Protein AF-A0A6M7THQ4-F1 (afdb_monomer)

Solvent-accessible surface area (backbone atoms only — not comparable to full-atom values): 15227 Å² total; per-residue (Å²): 106,74,69,64,48,54,69,71,69,63,83,89,68,55,72,70,66,67,44,42,68,54,61,75,42,36,77,70,48,46,61,57,48,56,60,49,47,59,54,36,22,53,50,42,27,56,72,73,47,66,49,79,77,48,51,81,41,36,48,66,57,62,60,71,52,77,83,69,56,71,69,57,46,52,53,47,52,53,51,36,31,56,41,38,18,48,45,30,67,71,24,22,31,85,84,59,89,50,37,60,58,55,26,47,53,52,51,51,52,53,49,55,60,47,64,76,38,60,88,46,101,52,34,58,60,46,50,38,44,75,66,73,42,57,73,90,77,56,51,91,79,37,23,44,47,56,52,50,54,52,44,55,51,50,53,54,48,52,64,52,34,76,75,67,71,62,64,62,75,61,48,66,73,69,61,54,57,84,77,34,73,47,38,41,41,34,50,39,37,64,74,39,42,72,89,59,78,56,36,53,28,64,58,60,57,51,41,60,56,56,29,46,20,61,77,35,82,64,32,75,35,46,70,59,58,44,50,4,50,56,51,27,43,75,76,28,68,69,45,44,74,46,46,49,44,71,46,72,41,97,45,79,82,52,46,63,60,55,51,53,54,48,55,53,51,58,74,70,54,134

Sequence (270 aa):
MREEAAKNMFRLTSGAELVRPFLESWTVLREGFIHSEERTREVVAISKSDFAGNADAKIMDLLKDRIRAPDDMLQQFQRLHGRLAADIRQRGDKRIPDADDTSRAFIKDVIRIGAEIVRSDNPGLRILQAWGFDLSDIGPDTTLADLGDMAVFRRKLEVLNVRLNLPWPELIARVREDRLPSGIIYNAIRCFHPDTHEWDGSELADRYLACLAAYGDVTYVDKRTYEAFRLARQKSETFAALARHVEKAGGYDAIPGQLAARFAQAAATP

pLDDT: mean 85.48, std 11.12, range [39.31, 97.88]

Organism: NCBI:txid1777867

Nearest PDB structures (foldseek):
  8sve-assembly2_M  TM=2.183E-01  e=9.946E+00  Homo sapiens

Structure (mmCIF, N/CA/C/O backbone):
data_AF-A0A6M7THQ4-F1
#
_entry.id   AF-A0A6M7THQ4-F1
#
loop_
_atom_site.group_PDB
_atom_site.id
_atom_site.type_symbol
_atom_site.label_atom_id
_atom_site.label_alt_id
_atom_site.label_comp_id
_atom_site.label_asym_id
_atom_site.label_entity_id
_atom_site.label_seq_id
_atom_site.pdbx_PDB_ins_code
_atom_site.Cartn_x
_atom_site.Cartn_y
_atom_site.Cartn_z
_atom_site.occupancy
_atom_site.B_iso_or_equiv
_atom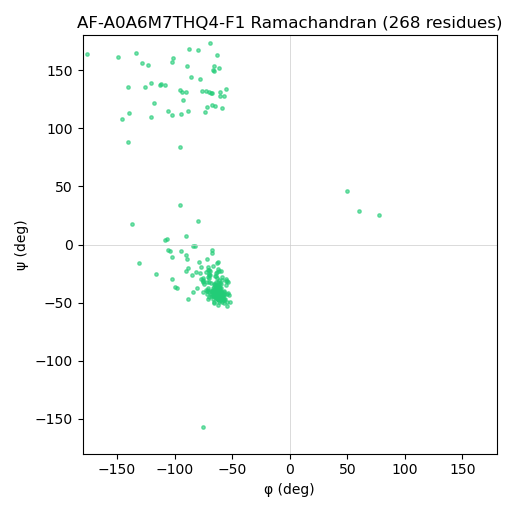_site.auth_seq_id
_atom_site.auth_comp_id
_atom_site.auth_asym_id
_atom_site.auth_atom_id
_atom_site.pdbx_PDB_model_num
ATOM 1 N N . MET A 1 1 ? 11.559 -16.686 28.301 1.00 42.50 1 MET A N 1
ATOM 2 C CA . MET A 1 1 ? 11.435 -15.640 27.254 1.00 42.50 1 MET A CA 1
ATOM 3 C C . MET A 1 1 ? 9.987 -15.247 26.958 1.00 42.50 1 MET A C 1
ATOM 5 O O . MET A 1 1 ? 9.694 -14.069 27.064 1.00 42.50 1 MET A O 1
ATOM 9 N N . ARG A 1 2 ? 9.068 -16.179 26.645 1.00 39.31 2 ARG A N 1
ATOM 10 C CA . ARG A 1 2 ? 7.650 -15.857 26.356 1.00 39.31 2 ARG A CA 1
ATOM 11 C C . ARG A 1 2 ? 6.906 -15.199 27.534 1.00 39.31 2 ARG A C 1
ATOM 13 O O . ARG A 1 2 ? 6.212 -14.214 27.330 1.00 39.31 2 ARG A O 1
ATOM 20 N N . GLU A 1 3 ? 7.110 -15.690 28.758 1.00 39.88 3 GLU A N 1
ATOM 21 C CA . GLU A 1 3 ? 6.531 -15.095 29.982 1.00 39.88 3 GLU A CA 1
ATOM 22 C C . GLU A 1 3 ? 7.162 -13.744 30.355 1.00 39.88 3 GLU A C 1
ATOM 24 O O . GLU A 1 3 ? 6.477 -12.851 30.840 1.00 39.88 3 GLU A O 1
ATOM 29 N N . GLU A 1 4 ? 8.452 -13.556 30.069 1.00 46.22 4 GLU A N 1
ATOM 30 C CA . GLU A 1 4 ? 9.168 -12.300 30.340 1.00 46.22 4 GLU A CA 1
ATOM 31 C C . GLU A 1 4 ? 8.783 -11.195 29.338 1.00 46.22 4 GLU A C 1
ATOM 33 O O . GLU A 1 4 ? 8.662 -10.028 29.702 1.00 46.22 4 GLU A O 1
ATOM 38 N N . ALA A 1 5 ? 8.512 -11.571 28.081 1.00 47.12 5 ALA A N 1
ATOM 39 C CA . ALA A 1 5 ? 7.926 -10.683 27.081 1.00 47.12 5 ALA A CA 1
ATOM 40 C C . ALA A 1 5 ? 6.481 -10.304 27.444 1.00 47.12 5 ALA A C 1
ATOM 42 O O . ALA A 1 5 ? 6.118 -9.137 27.330 1.00 47.12 5 ALA A O 1
ATOM 43 N N . ALA A 1 6 ? 5.678 -11.248 27.955 1.00 48.25 6 ALA A N 1
ATOM 44 C CA . ALA A 1 6 ? 4.294 -10.995 28.361 1.00 48.25 6 ALA A CA 1
ATOM 45 C C . ALA A 1 6 ? 4.177 -9.922 29.461 1.00 48.25 6 ALA A C 1
ATOM 47 O O . ALA A 1 6 ? 3.275 -9.088 29.401 1.00 48.25 6 ALA A O 1
ATOM 48 N N . LYS A 1 7 ? 5.123 -9.890 30.413 1.00 49.22 7 LYS A N 1
ATOM 49 C CA . LYS A 1 7 ? 5.183 -8.875 31.486 1.00 49.22 7 LYS A CA 1
ATOM 50 C C . LYS A 1 7 ? 5.396 -7.446 30.969 1.00 49.22 7 LYS A C 1
ATOM 52 O O . LYS A 1 7 ? 4.939 -6.507 31.607 1.00 49.22 7 LYS A O 1
ATOM 57 N N . ASN A 1 8 ? 6.057 -7.283 29.821 1.00 52.03 8 ASN A N 1
ATOM 58 C CA . ASN A 1 8 ? 6.312 -5.981 29.190 1.00 52.03 8 ASN A CA 1
ATOM 59 C C . ASN A 1 8 ? 5.408 -5.706 27.972 1.00 52.03 8 ASN A C 1
ATOM 61 O O . ASN A 1 8 ? 5.451 -4.613 27.413 1.00 52.03 8 ASN A O 1
ATOM 65 N N . MET A 1 9 ? 4.599 -6.682 27.543 1.00 49.66 9 MET A N 1
ATOM 66 C CA . MET A 1 9 ? 3.703 -6.558 26.385 1.00 49.66 9 MET A CA 1
ATOM 67 C C . MET A 1 9 ? 2.464 -5.713 26.675 1.00 49.66 9 MET A C 1
ATOM 69 O O . MET A 1 9 ? 1.926 -5.095 25.760 1.00 49.66 9 MET A O 1
ATOM 73 N N . PHE A 1 10 ? 2.002 -5.687 27.926 1.00 55.62 10 PHE A N 1
ATOM 74 C CA . PHE A 1 10 ? 0.770 -5.004 28.302 1.00 55.62 10 PHE A CA 1
ATOM 75 C C . PHE A 1 10 ? 1.059 -3.930 29.345 1.00 55.62 10 PHE A C 1
ATOM 77 O O . PHE A 1 10 ? 1.364 -4.222 30.498 1.00 55.62 10 PHE A O 1
ATOM 84 N N . ARG A 1 11 ? 0.945 -2.666 28.931 1.00 62.12 11 ARG A N 1
ATOM 85 C CA . ARG A 1 11 ? 0.990 -1.513 29.832 1.00 62.12 11 ARG A CA 1
ATOM 86 C C . ARG A 1 11 ? -0.439 -1.128 30.203 1.00 62.12 11 ARG A C 1
ATOM 88 O O . ARG A 1 11 ? -1.191 -0.663 29.352 1.00 62.12 11 ARG A O 1
ATOM 95 N N . LEU A 1 12 ? -0.802 -1.316 31.469 1.00 67.19 12 LEU A N 1
ATOM 96 C CA . LEU A 1 12 ? -2.081 -0.869 32.019 1.00 67.19 12 LEU A CA 1
ATOM 97 C C . LEU A 1 12 ? -1.915 0.565 32.529 1.00 67.19 12 LEU A C 1
ATOM 99 O O . LEU A 1 12 ? -1.136 0.821 33.442 1.00 67.19 12 LEU A O 1
ATOM 103 N N . THR A 1 13 ? -2.604 1.511 31.903 1.00 70.69 13 THR A N 1
ATOM 104 C CA . THR A 1 13 ? -2.576 2.936 32.259 1.00 70.69 13 THR A CA 1
ATOM 105 C C . THR A 1 13 ? -3.928 3.553 31.915 1.00 70.69 13 THR A C 1
ATOM 107 O O . THR A 1 13 ? -4.700 2.971 31.147 1.00 70.69 13 THR A O 1
ATOM 110 N N . SER A 1 14 ? -4.251 4.710 32.493 1.00 78.19 14 SER A N 1
ATOM 111 C CA . SER A 1 14 ? -5.463 5.425 32.090 1.00 78.19 14 SER A CA 1
ATOM 112 C C . SER A 1 14 ? -5.332 5.907 30.641 1.00 78.19 14 SER A C 1
ATOM 114 O O . SER A 1 14 ? -4.237 6.240 30.188 1.00 78.19 14 SER A O 1
ATOM 116 N N . GLY A 1 15 ? -6.444 6.001 29.904 1.00 69.00 15 GLY A N 1
ATOM 117 C CA . GLY A 1 15 ? -6.415 6.541 28.537 1.00 69.00 15 GLY A CA 1
ATOM 118 C C . GLY A 1 15 ? -5.787 7.941 28.470 1.00 69.00 15 GLY A C 1
ATOM 119 O O . GLY A 1 15 ? -5.038 8.243 27.546 1.00 69.00 15 GLY A O 1
ATOM 120 N N . ALA A 1 16 ? -6.005 8.765 29.501 1.00 76.00 16 ALA A N 1
ATOM 121 C CA . ALA A 1 16 ? -5.394 10.086 29.617 1.00 76.00 16 ALA A CA 1
ATOM 122 C C . ALA A 1 16 ? -3.860 10.023 29.714 1.00 76.00 16 ALA A C 1
ATOM 124 O O . ALA A 1 16 ? -3.171 10.811 29.076 1.00 76.00 16 ALA A O 1
ATOM 125 N N . GLU A 1 17 ? -3.312 9.089 30.488 1.00 78.75 17 GLU A N 1
ATOM 126 C CA . GLU A 1 17 ? -1.863 8.893 30.613 1.00 78.75 17 GLU A CA 1
ATOM 127 C C . GLU A 1 17 ? -1.244 8.210 29.392 1.00 78.75 17 GLU A C 1
ATOM 129 O O . GLU A 1 17 ? -0.107 8.519 29.041 1.00 78.75 17 GLU A O 1
ATOM 134 N N . LEU A 1 18 ? -1.985 7.327 28.716 1.00 75.19 18 LEU A N 1
ATOM 135 C CA . LEU A 1 18 ? -1.546 6.705 27.467 1.00 75.19 18 LEU A CA 1
ATOM 136 C C . LEU A 1 18 ? -1.331 7.751 26.367 1.00 75.19 18 LEU A C 1
ATOM 138 O O . LEU A 1 18 ? -0.363 7.677 25.614 1.00 75.19 18 LEU A O 1
ATOM 142 N N . VAL A 1 19 ? -2.246 8.719 26.280 1.00 74.31 19 VAL A N 1
ATOM 143 C CA . VAL A 1 19 ? -2.288 9.715 25.203 1.00 74.31 19 VAL A CA 1
ATOM 144 C C . VAL A 1 19 ? -1.462 10.963 25.540 1.00 74.31 19 VAL A C 1
ATOM 146 O O . VAL A 1 19 ? -0.986 11.641 24.633 1.00 74.31 19 VAL A O 1
ATOM 149 N N . ARG A 1 20 ? -1.212 11.249 26.825 1.00 75.69 20 ARG A N 1
ATOM 150 C CA . ARG A 1 20 ? -0.464 12.437 27.276 1.00 75.69 20 ARG A CA 1
ATOM 151 C C . ARG A 1 20 ? 0.898 12.628 26.586 1.00 75.69 20 ARG A C 1
ATOM 153 O O . ARG A 1 20 ? 1.092 13.715 26.051 1.00 75.69 20 ARG A O 1
ATOM 160 N N . PRO A 1 21 ? 1.793 11.622 26.480 1.00 77.75 21 PRO A N 1
ATOM 161 C CA . PRO A 1 21 ? 3.073 11.799 25.787 1.00 77.75 21 PRO A CA 1
ATOM 162 C C . PRO A 1 21 ? 2.914 12.182 24.308 1.00 77.75 21 PRO A C 1
ATOM 164 O O . PRO A 1 21 ? 3.719 12.937 23.762 1.00 77.75 21 PRO A O 1
ATOM 167 N N . PHE A 1 22 ? 1.859 11.684 23.653 1.00 71.00 22 PHE A N 1
ATOM 168 C CA . PHE A 1 22 ? 1.539 12.036 22.270 1.00 71.00 22 PHE A CA 1
ATOM 169 C C . PHE A 1 22 ? 1.005 13.464 22.160 1.00 71.00 22 PHE A C 1
ATOM 171 O O . PHE A 1 22 ? 1.385 14.171 21.237 1.00 71.00 22 PHE A O 1
ATOM 178 N N . LEU A 1 23 ? 0.171 13.917 23.103 1.00 77.12 23 LEU A N 1
ATOM 179 C CA . LEU A 1 23 ? -0.338 15.295 23.124 1.00 77.12 23 LEU A CA 1
ATOM 180 C C . LEU A 1 23 ? 0.766 16.312 23.418 1.00 77.12 23 LEU A C 1
ATOM 182 O O . LEU A 1 23 ? 0.807 17.365 22.791 1.00 77.12 23 LEU A O 1
ATOM 186 N N . GLU A 1 24 ? 1.680 15.985 24.330 1.00 81.00 24 GLU A N 1
ATOM 187 C CA . GLU A 1 24 ? 2.829 16.832 24.672 1.00 81.00 24 GLU A CA 1
ATOM 188 C C . GLU A 1 24 ? 3.797 16.987 23.491 1.00 81.00 24 GLU A C 1
ATOM 190 O O . GLU A 1 24 ? 4.359 18.060 23.280 1.00 81.00 24 GLU A O 1
ATOM 195 N N . SER A 1 25 ? 3.953 15.939 22.678 1.00 77.62 25 SER A N 1
ATOM 196 C CA . SER A 1 25 ? 4.773 15.963 21.460 1.00 77.62 25 SER A CA 1
ATOM 197 C C . SER A 1 25 ? 4.007 16.389 20.200 1.00 77.62 25 SER A C 1
ATOM 199 O O . SER A 1 25 ? 4.633 16.647 19.170 1.00 77.62 25 SER A O 1
ATOM 201 N N . TRP A 1 26 ? 2.676 16.517 20.266 1.00 76.94 26 TRP A N 1
ATOM 202 C CA . TRP A 1 26 ? 1.812 16.742 19.102 1.00 76.94 26 TRP A CA 1
ATOM 203 C C . TRP A 1 26 ? 2.203 17.985 18.314 1.00 76.94 26 TRP A C 1
ATOM 205 O O . TRP A 1 26 ? 2.274 17.935 17.092 1.00 76.94 26 TRP A O 1
ATOM 215 N N . THR A 1 27 ? 2.509 19.089 18.996 1.00 73.62 27 THR A N 1
ATOM 216 C CA . THR A 1 27 ? 2.876 20.352 18.344 1.00 73.62 27 THR A CA 1
ATOM 217 C C . THR A 1 27 ? 4.128 20.204 17.477 1.00 73.62 27 THR A C 1
ATOM 219 O O . THR A 1 27 ? 4.175 20.760 16.386 1.00 73.62 27 THR A O 1
ATOM 222 N N . VAL A 1 28 ? 5.103 19.404 17.926 1.00 76.25 28 VAL A N 1
ATOM 223 C CA . VAL A 1 28 ? 6.342 19.117 17.183 1.00 76.25 28 VAL A CA 1
ATOM 224 C C . VAL A 1 28 ? 6.076 18.135 16.041 1.00 76.25 28 VAL A C 1
ATOM 226 O O . VAL A 1 28 ? 6.580 18.304 14.935 1.00 76.25 28 VAL A O 1
ATOM 229 N N . LEU A 1 29 ? 5.253 17.114 16.285 1.00 75.31 29 LEU A N 1
ATOM 230 C CA . LEU A 1 29 ? 4.924 16.107 15.275 1.00 75.31 29 LEU A CA 1
ATOM 231 C C . LEU A 1 29 ? 4.022 16.661 14.164 1.00 75.31 29 LEU A C 1
ATOM 233 O O . LEU A 1 29 ? 4.097 16.197 13.028 1.00 75.31 29 LEU A O 1
ATOM 237 N N . ARG A 1 30 ? 3.201 17.672 14.465 1.00 77.50 30 ARG A N 1
ATOM 238 C CA . ARG A 1 30 ? 2.227 18.259 13.539 1.00 77.50 30 ARG A CA 1
ATOM 239 C C . ARG A 1 30 ? 2.872 18.796 12.265 1.00 77.50 30 ARG A C 1
ATOM 241 O O . ARG A 1 30 ? 2.348 18.540 11.187 1.00 77.50 30 ARG A O 1
ATOM 248 N N . GLU A 1 31 ? 3.992 19.508 12.362 1.00 75.12 31 GLU A N 1
ATOM 249 C CA . GLU A 1 31 ? 4.688 20.035 11.177 1.00 75.12 31 GLU A CA 1
ATOM 250 C C . GLU A 1 31 ? 5.235 18.915 10.285 1.00 75.12 31 GLU A C 1
ATOM 252 O O . GLU A 1 31 ? 5.136 18.988 9.056 1.00 75.12 31 GLU A O 1
ATOM 257 N N . GLY A 1 32 ? 5.747 17.846 10.904 1.00 73.81 32 GLY A N 1
ATOM 258 C CA . GLY A 1 32 ? 6.164 16.637 10.198 1.00 73.81 32 GLY A CA 1
ATOM 259 C C . GLY A 1 32 ? 4.990 15.929 9.520 1.00 73.81 32 GLY A C 1
ATOM 260 O O . GLY A 1 32 ? 5.116 15.491 8.377 1.00 73.81 32 GLY A O 1
ATOM 261 N N . PHE A 1 33 ? 3.827 15.873 10.178 1.00 77.19 33 PHE A N 1
ATOM 262 C CA . PHE A 1 33 ? 2.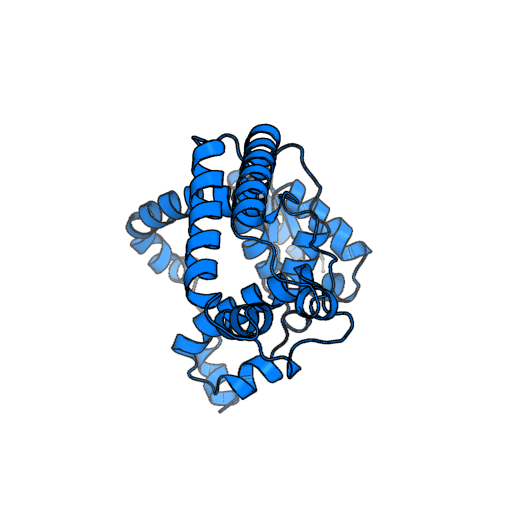621 15.295 9.590 1.00 77.19 33 PHE A CA 1
ATOM 263 C C . PHE A 1 33 ? 2.106 16.105 8.398 1.00 77.19 33 PHE A C 1
ATOM 265 O O . PHE A 1 33 ? 1.774 15.502 7.382 1.00 77.19 33 PHE A O 1
ATOM 272 N N . ILE A 1 34 ? 2.128 17.440 8.460 1.00 74.94 34 ILE A N 1
ATOM 273 C CA . ILE A 1 34 ? 1.727 18.303 7.335 1.00 74.94 34 ILE A CA 1
ATOM 274 C C . ILE A 1 34 ? 2.597 18.030 6.100 1.00 74.94 34 ILE A C 1
ATOM 276 O O . ILE A 1 34 ? 2.062 17.795 5.019 1.00 74.94 34 ILE A O 1
ATOM 280 N N . HIS A 1 35 ? 3.922 17.964 6.258 1.00 71.75 35 HIS A N 1
ATOM 281 C CA . HIS A 1 35 ? 4.815 17.605 5.147 1.00 71.75 35 HIS A CA 1
ATOM 282 C C . HIS A 1 35 ? 4.565 16.175 4.644 1.00 71.75 35 HIS A C 1
ATOM 284 O O . HIS A 1 35 ? 4.642 15.898 3.446 1.00 71.75 35 HIS A O 1
ATOM 290 N N . SER A 1 36 ? 4.231 15.247 5.546 1.00 78.19 36 SER A N 1
ATOM 291 C CA . SER A 1 36 ? 3.895 13.874 5.164 1.00 78.19 36 SER A CA 1
ATOM 292 C C . SER A 1 36 ? 2.568 13.767 4.404 1.00 78.19 36 SER A C 1
ATOM 294 O O . SER A 1 36 ? 2.409 12.843 3.607 1.00 78.19 36 SER A O 1
ATOM 296 N N . GLU A 1 37 ? 1.628 14.697 4.604 1.00 83.44 37 GLU A N 1
ATOM 297 C CA . GLU A 1 37 ? 0.345 14.696 3.897 1.00 83.44 37 GLU A CA 1
ATOM 298 C C . GLU A 1 37 ? 0.516 15.001 2.412 1.00 83.44 37 GLU A C 1
ATOM 300 O O . GLU A 1 37 ? -0.096 14.324 1.588 1.00 83.44 37 GLU A O 1
ATOM 305 N N . GLU A 1 38 ? 1.354 15.976 2.053 1.00 85.25 38 GLU A N 1
ATOM 306 C CA . GLU A 1 38 ? 1.650 16.284 0.648 1.00 85.25 38 GLU A CA 1
ATOM 307 C C . GLU A 1 38 ? 2.197 15.045 -0.057 1.00 85.25 38 GLU A C 1
ATOM 309 O O . GLU A 1 38 ? 1.641 14.585 -1.057 1.00 85.25 38 GLU A O 1
ATOM 314 N N . ARG A 1 39 ? 3.207 14.416 0.552 1.00 87.44 39 ARG A N 1
ATOM 315 C CA . ARG A 1 39 ? 3.786 13.181 0.029 1.00 87.44 39 ARG A CA 1
ATOM 316 C C . ARG A 1 39 ? 2.773 12.040 -0.031 1.00 87.44 39 ARG A C 1
ATOM 318 O O . ARG A 1 39 ? 2.800 11.241 -0.962 1.00 87.44 39 ARG A O 1
ATOM 325 N N . THR A 1 40 ? 1.878 11.949 0.945 1.00 88.81 40 THR A N 1
ATOM 326 C CA . THR A 1 40 ? 0.828 10.926 0.982 1.00 88.81 40 THR A CA 1
ATOM 327 C C . THR A 1 40 ? -0.127 11.063 -0.202 1.00 88.81 40 THR A C 1
ATOM 329 O O . THR A 1 40 ? -0.458 10.056 -0.827 1.00 88.81 40 THR A O 1
ATOM 332 N N . ARG A 1 41 ? -0.524 12.290 -0.558 1.00 92.62 41 ARG A N 1
ATOM 333 C CA . ARG A 1 41 ? -1.378 12.555 -1.728 1.00 92.62 41 ARG A CA 1
ATOM 334 C C . ARG A 1 41 ? -0.700 12.102 -3.019 1.00 92.62 41 ARG A C 1
ATOM 336 O O . ARG A 1 41 ? -1.318 11.396 -3.811 1.00 92.62 41 ARG A O 1
ATOM 343 N N . GLU A 1 42 ? 0.583 12.426 -3.191 1.00 93.44 42 GLU A N 1
ATOM 344 C CA . GLU A 1 42 ? 1.370 11.955 -4.338 1.00 93.44 42 GLU A CA 1
ATOM 345 C C . GLU A 1 42 ? 1.449 10.425 -4.387 1.00 93.44 42 GLU A C 1
ATOM 347 O O . GLU A 1 42 ? 1.213 9.822 -5.431 1.00 93.44 42 GLU A O 1
ATOM 352 N N . VAL A 1 43 ? 1.745 9.781 -3.252 1.00 91.69 43 VAL A N 1
ATOM 353 C CA . VAL A 1 43 ? 1.845 8.318 -3.155 1.00 91.69 43 VAL A CA 1
ATOM 354 C C . VAL A 1 43 ? 0.521 7.655 -3.521 1.00 91.69 43 VAL A C 1
ATOM 356 O O . VAL A 1 43 ? 0.522 6.689 -4.282 1.00 91.69 43 VAL A O 1
ATOM 359 N N . VAL A 1 44 ? -0.609 8.156 -3.018 1.00 91.88 44 VAL A N 1
ATOM 360 C CA . VAL A 1 44 ? -1.932 7.626 -3.374 1.00 91.88 44 VAL A CA 1
ATOM 361 C C . VAL A 1 44 ? -2.200 7.806 -4.867 1.00 91.88 44 VAL A C 1
ATOM 363 O O . VAL A 1 44 ? -2.580 6.839 -5.523 1.00 91.88 44 VAL A O 1
ATOM 366 N N . ALA A 1 45 ? -1.941 8.988 -5.426 1.00 94.06 45 ALA A N 1
ATOM 367 C CA . ALA A 1 45 ? -2.208 9.252 -6.835 1.00 94.06 45 ALA A CA 1
ATOM 368 C C . ALA A 1 45 ? -1.337 8.397 -7.777 1.00 94.06 45 ALA A C 1
ATOM 370 O O . ALA A 1 45 ? -1.841 7.851 -8.755 1.00 94.06 45 ALA A O 1
ATOM 371 N N . ILE A 1 46 ? -0.052 8.218 -7.453 1.00 93.69 46 ILE A N 1
ATOM 372 C CA . ILE A 1 46 ? 0.865 7.372 -8.230 1.00 93.69 46 ILE A CA 1
ATOM 373 C C . ILE A 1 46 ? 0.499 5.892 -8.079 1.00 93.69 46 ILE A C 1
ATOM 375 O O . ILE A 1 46 ? 0.445 5.174 -9.070 1.00 93.69 46 ILE A O 1
ATOM 379 N N . SER A 1 47 ? 0.230 5.424 -6.857 1.00 90.31 47 SER A N 1
ATOM 380 C CA . SER A 1 47 ? -0.041 3.999 -6.602 1.00 90.31 47 SER A CA 1
ATOM 381 C C . SER A 1 47 ? -1.380 3.506 -7.150 1.00 90.31 47 SER A C 1
ATOM 383 O O . SER A 1 47 ? -1.507 2.315 -7.420 1.00 90.31 47 SER A O 1
ATOM 385 N N . LYS A 1 48 ? -2.376 4.388 -7.311 1.00 91.31 48 LYS A N 1
ATOM 386 C CA . LYS A 1 48 ? -3.681 4.043 -7.907 1.00 91.31 48 LYS A CA 1
ATOM 387 C C . LYS A 1 48 ? -3.715 4.209 -9.427 1.00 91.31 48 LYS A C 1
ATOM 389 O O . LYS A 1 48 ? -4.657 3.736 -10.058 1.00 91.31 48 LYS A O 1
ATOM 394 N N . SER A 1 49 ? -2.716 4.867 -10.010 1.00 92.50 49 SER A N 1
ATOM 395 C CA . SER A 1 49 ? -2.599 5.027 -11.456 1.00 92.50 49 SER A CA 1
ATOM 396 C C . SER A 1 49 ? -2.109 3.734 -12.112 1.00 92.50 49 SER A C 1
ATOM 398 O O . SER A 1 49 ? -1.098 3.163 -11.711 1.00 92.50 49 SER A O 1
ATOM 400 N N . ASP A 1 50 ? -2.788 3.318 -13.183 1.00 91.88 50 ASP A N 1
ATOM 401 C CA . ASP A 1 50 ? -2.345 2.233 -14.070 1.00 91.88 50 ASP A CA 1
ATOM 402 C C . ASP A 1 50 ? -1.586 2.787 -15.294 1.00 91.88 50 ASP A C 1
ATOM 404 O O . ASP A 1 50 ? -1.664 2.273 -16.409 1.00 91.88 50 ASP A O 1
ATOM 408 N N . PHE A 1 51 ? -0.838 3.885 -15.123 1.00 93.88 51 PHE A N 1
ATOM 409 C CA . PHE A 1 51 ? -0.138 4.561 -16.227 1.00 93.88 51 PHE A CA 1
ATOM 410 C C . PHE A 1 51 ? 0.800 3.628 -17.018 1.00 93.88 51 PHE A C 1
ATOM 412 O O . PHE A 1 51 ? 1.035 3.843 -18.217 1.00 93.88 51 PHE A O 1
ATOM 419 N N . ALA A 1 52 ? 1.342 2.604 -16.350 1.00 91.31 52 ALA A N 1
ATOM 420 C CA . ALA A 1 52 ? 2.236 1.612 -16.930 1.00 91.31 52 ALA A CA 1
ATOM 421 C C . ALA A 1 52 ? 1.503 0.443 -17.613 1.00 91.31 52 ALA A C 1
ATOM 423 O O . ALA A 1 52 ? 2.061 -0.117 -18.561 1.00 91.31 52 ALA A O 1
ATOM 424 N N . GLY A 1 53 ? 0.272 0.109 -17.202 1.00 92.25 53 GLY A N 1
ATOM 425 C CA . GLY A 1 53 ? -0.566 -0.911 -17.843 1.00 92.25 53 GLY A CA 1
ATOM 426 C C . GLY A 1 53 ? 0.046 -2.312 -17.855 1.00 92.25 53 GLY A C 1
ATOM 427 O O . GLY A 1 53 ? -0.148 -3.059 -18.813 1.00 92.25 53 GLY A O 1
ATOM 428 N N . ASN A 1 54 ? 0.879 -2.641 -16.865 1.00 91.25 54 ASN A N 1
ATOM 429 C CA . ASN A 1 54 ? 1.675 -3.871 -16.837 1.00 91.25 54 ASN A CA 1
ATOM 430 C C . ASN A 1 54 ? 1.684 -4.564 -15.467 1.00 91.25 54 ASN A C 1
ATOM 432 O O . ASN A 1 54 ? 2.549 -5.402 -15.218 1.00 91.25 54 ASN A O 1
ATOM 436 N N . ALA A 1 55 ? 0.733 -4.229 -14.595 1.00 90.00 55 ALA A N 1
ATOM 437 C CA . ALA A 1 55 ? 0.604 -4.812 -13.262 1.00 90.00 55 ALA A CA 1
ATOM 438 C C . ALA A 1 55 ? 0.519 -6.353 -13.305 1.00 90.00 55 ALA A C 1
ATOM 440 O O . ALA A 1 55 ? 1.226 -7.030 -12.561 1.00 90.00 55 ALA A O 1
ATOM 441 N N . ASP A 1 56 ? -0.256 -6.895 -14.250 1.00 94.62 56 ASP A N 1
ATOM 442 C CA . ASP A 1 56 ? -0.479 -8.339 -14.417 1.00 94.62 56 ASP A CA 1
ATOM 443 C C . ASP A 1 56 ? 0.641 -9.057 -15.192 1.00 94.62 56 ASP A C 1
ATOM 445 O O . ASP A 1 56 ? 0.586 -10.270 -15.409 1.00 94.62 56 ASP A O 1
ATOM 449 N N . ALA A 1 57 ? 1.668 -8.331 -15.650 1.00 94.06 57 ALA A N 1
ATOM 450 C CA . ALA A 1 57 ? 2.772 -8.937 -16.382 1.00 94.06 57 ALA A CA 1
ATOM 451 C C . ALA A 1 57 ? 3.593 -9.842 -15.454 1.00 94.06 57 ALA A C 1
ATOM 453 O O . ALA A 1 57 ? 4.026 -9.429 -14.375 1.00 94.06 57 ALA A O 1
ATOM 454 N N . LYS A 1 58 ? 3.850 -11.077 -15.892 1.00 94.75 58 LYS A N 1
ATOM 455 C CA . LYS A 1 58 ? 4.667 -12.037 -15.145 1.00 94.75 58 LYS A CA 1
ATOM 456 C C . LYS A 1 58 ? 6.131 -11.614 -15.154 1.00 94.75 58 LYS A C 1
ATOM 458 O O . LYS A 1 58 ? 6.709 -11.385 -16.219 1.00 94.75 58 LYS A O 1
ATOM 463 N N . ILE A 1 59 ? 6.767 -11.602 -13.983 1.00 92.75 59 ILE A N 1
ATOM 464 C CA . ILE A 1 59 ? 8.184 -11.228 -13.844 1.00 92.75 59 ILE A CA 1
ATOM 465 C C . ILE A 1 59 ? 9.078 -12.108 -14.725 1.00 92.75 59 ILE A C 1
ATOM 467 O O . ILE A 1 59 ? 9.979 -11.608 -15.394 1.00 92.75 59 ILE A O 1
ATOM 471 N N . MET A 1 60 ? 8.796 -13.411 -14.787 1.00 90.62 60 MET A N 1
ATOM 472 C CA . MET A 1 60 ? 9.582 -14.356 -15.585 1.00 90.62 60 MET A CA 1
ATOM 473 C C . MET A 1 60 ? 9.532 -14.089 -17.091 1.00 90.62 60 MET A C 1
ATOM 475 O O . MET A 1 60 ? 10.459 -14.484 -17.796 1.00 90.62 60 MET A O 1
ATOM 479 N N . ASP A 1 61 ? 8.485 -13.435 -17.587 1.00 90.38 61 ASP A N 1
ATOM 480 C CA . ASP A 1 61 ? 8.389 -13.056 -18.996 1.00 90.38 61 ASP A CA 1
ATOM 481 C C . ASP A 1 61 ? 9.124 -11.734 -19.241 1.00 90.38 61 ASP A C 1
ATOM 483 O O . ASP A 1 61 ? 9.928 -11.646 -20.168 1.00 90.38 61 ASP A O 1
ATOM 487 N N . LEU A 1 62 ? 8.996 -10.773 -18.319 1.00 87.69 62 LEU A N 1
ATOM 488 C CA . LEU A 1 62 ? 9.753 -9.516 -18.351 1.00 87.69 62 LEU A CA 1
ATOM 489 C C . LEU A 1 62 ? 11.276 -9.731 -18.307 1.00 87.69 62 LEU A C 1
ATOM 491 O O . LEU A 1 62 ? 12.022 -8.979 -18.926 1.00 87.69 62 LEU A O 1
ATOM 495 N N . LEU A 1 63 ? 11.753 -10.759 -17.598 1.00 85.88 63 LEU A N 1
ATOM 496 C CA . LEU A 1 63 ? 13.179 -11.102 -17.534 1.00 85.88 63 LEU A CA 1
ATOM 497 C C . LEU A 1 63 ? 13.733 -11.701 -18.836 1.00 85.88 63 LEU A C 1
ATOM 499 O O . LEU A 1 63 ? 14.948 -11.688 -19.036 1.00 85.88 63 LEU A O 1
ATOM 503 N N . LYS A 1 64 ? 12.874 -12.263 -19.694 1.00 83.81 64 LYS A N 1
ATOM 504 C CA . LYS A 1 64 ? 13.267 -12.830 -20.998 1.00 83.81 64 LYS A CA 1
ATOM 505 C C . LYS A 1 64 ? 13.243 -11.784 -22.109 1.00 83.81 64 LYS A C 1
ATOM 507 O O . LYS A 1 64 ? 13.860 -11.997 -23.155 1.00 83.81 64 LYS A O 1
ATOM 512 N N . ASP A 1 65 ? 12.519 -10.691 -21.897 1.00 79.38 65 ASP A N 1
ATOM 513 C CA . ASP A 1 65 ? 12.397 -9.621 -22.870 1.00 79.38 65 ASP A CA 1
ATOM 514 C C . ASP A 1 65 ? 13.724 -8.894 -23.089 1.00 79.38 65 ASP A C 1
ATOM 516 O O . ASP A 1 65 ? 14.589 -8.777 -22.218 1.00 79.38 65 ASP A O 1
ATOM 520 N N . ARG A 1 66 ? 13.891 -8.384 -24.310 1.00 73.81 66 ARG A N 1
ATOM 521 C CA . ARG A 1 66 ? 15.072 -7.604 -24.672 1.00 73.81 66 ARG A CA 1
ATOM 522 C C . ARG A 1 66 ? 14.954 -6.190 -24.123 1.00 73.81 66 ARG A C 1
ATOM 524 O O . ARG A 1 66 ? 13.894 -5.566 -24.177 1.00 73.81 66 ARG A O 1
ATOM 531 N N . ILE A 1 67 ? 16.087 -5.656 -23.678 1.00 79.12 67 ILE A N 1
ATOM 532 C CA . ILE A 1 67 ? 16.203 -4.244 -23.318 1.00 79.12 67 ILE A CA 1
ATOM 533 C C . ILE A 1 67 ? 15.900 -3.413 -24.568 1.00 79.12 67 ILE A C 1
ATOM 535 O O . ILE A 1 67 ? 16.434 -3.674 -25.649 1.00 79.12 67 ILE A O 1
ATOM 539 N N . ARG A 1 68 ? 15.031 -2.414 -24.412 1.00 82.12 68 ARG A N 1
ATOM 540 C CA . ARG A 1 68 ? 14.705 -1.465 -25.481 1.00 82.12 68 ARG A CA 1
ATOM 541 C C . ARG A 1 68 ? 15.926 -0.617 -25.839 1.00 82.12 68 ARG A C 1
ATOM 543 O O . ARG A 1 68 ? 16.782 -0.365 -24.991 1.00 82.12 68 ARG A O 1
ATOM 550 N N . ALA A 1 69 ? 15.983 -0.133 -27.078 1.00 83.69 69 ALA A N 1
ATOM 551 C CA . ALA A 1 69 ? 17.004 0.832 -27.464 1.00 83.69 69 ALA A CA 1
ATOM 552 C C . ALA A 1 69 ? 16.876 2.124 -26.622 1.00 83.69 69 ALA A C 1
ATOM 554 O O . ALA A 1 69 ? 15.771 2.454 -26.182 1.00 83.69 69 ALA A O 1
ATOM 555 N N . PRO A 1 70 ? 17.970 2.875 -26.386 1.00 82.50 70 PRO A N 1
ATOM 556 C CA . PRO A 1 70 ? 17.934 4.095 -25.575 1.00 82.50 70 PRO A CA 1
ATOM 557 C C . PRO A 1 70 ? 16.869 5.113 -26.002 1.00 82.50 70 PRO A C 1
ATOM 559 O O . PRO A 1 70 ? 16.137 5.618 -25.151 1.00 82.50 70 PRO A O 1
ATOM 562 N N . ASP A 1 71 ? 16.721 5.353 -27.306 1.00 86.00 71 ASP A N 1
ATOM 563 C CA . ASP A 1 71 ? 15.724 6.292 -27.833 1.00 86.00 71 ASP A CA 1
ATOM 564 C C . ASP A 1 71 ? 14.289 5.805 -27.581 1.00 86.00 71 ASP A C 1
ATOM 566 O O . ASP A 1 71 ? 13.424 6.584 -27.172 1.00 86.00 71 ASP A O 1
ATOM 570 N N . ASP A 1 72 ? 14.049 4.499 -27.723 1.00 88.50 72 ASP A N 1
ATOM 571 C CA . ASP A 1 72 ? 12.754 3.884 -27.422 1.00 88.50 72 ASP A CA 1
ATOM 572 C C . ASP A 1 72 ? 12.427 3.963 -25.924 1.00 88.50 72 ASP A C 1
ATOM 574 O O . ASP A 1 72 ? 11.273 4.178 -25.547 1.00 88.50 72 ASP A O 1
ATOM 578 N N . MET A 1 73 ? 13.430 3.819 -25.048 1.00 86.31 73 MET A N 1
ATOM 579 C CA . MET A 1 73 ? 13.255 3.994 -23.603 1.00 86.31 73 MET A CA 1
ATOM 580 C C . MET A 1 73 ? 12.866 5.430 -23.259 1.00 86.31 73 MET A C 1
ATOM 582 O O . MET A 1 73 ? 11.931 5.633 -22.486 1.00 86.31 73 MET A O 1
ATOM 586 N N . LEU A 1 74 ? 13.533 6.426 -23.849 1.00 87.06 74 LEU A N 1
ATOM 587 C CA . LEU A 1 74 ? 13.212 7.838 -23.627 1.00 87.06 74 LEU A CA 1
ATOM 588 C C . LEU A 1 74 ? 11.786 8.169 -24.076 1.00 87.06 74 LEU A C 1
ATOM 590 O O . LEU A 1 74 ? 11.034 8.787 -23.319 1.00 87.06 74 LEU A O 1
ATOM 594 N N . GLN A 1 75 ? 11.383 7.705 -25.261 1.00 91.81 75 GLN A N 1
ATOM 595 C CA . GLN A 1 75 ? 10.005 7.864 -25.732 1.00 91.81 75 GLN A CA 1
ATOM 596 C C . GLN A 1 75 ? 9.006 7.169 -24.803 1.00 91.81 75 GLN A C 1
ATOM 598 O O . GLN A 1 75 ? 7.947 7.723 -24.502 1.00 91.81 75 GLN A O 1
ATOM 603 N N . GLN A 1 76 ? 9.335 5.973 -24.311 1.00 91.69 76 GLN A N 1
ATOM 604 C CA . GLN A 1 76 ? 8.478 5.264 -23.369 1.00 91.69 76 GLN A CA 1
ATOM 605 C C . GLN A 1 76 ? 8.335 6.030 -22.047 1.00 91.69 76 GLN A C 1
ATOM 607 O O . GLN A 1 76 ? 7.215 6.177 -21.563 1.00 91.69 76 GLN A O 1
ATOM 612 N N . PHE A 1 77 ? 9.418 6.572 -21.483 1.00 93.06 77 PHE A N 1
ATOM 613 C CA . PHE A 1 77 ? 9.353 7.380 -20.261 1.00 93.06 77 PHE A CA 1
ATOM 614 C C . PHE A 1 77 ? 8.523 8.654 -20.443 1.00 93.06 77 PHE A C 1
ATOM 616 O O . PHE A 1 77 ? 7.756 9.005 -19.550 1.00 93.06 77 PHE A O 1
ATOM 623 N N . GLN A 1 78 ? 8.603 9.309 -21.605 1.00 94.69 78 GLN A N 1
ATOM 624 C CA . GLN A 1 78 ? 7.746 10.456 -21.927 1.00 94.69 78 GLN A CA 1
ATOM 625 C C . GLN A 1 78 ? 6.264 10.067 -22.007 1.00 94.69 78 GLN A C 1
ATOM 627 O O . GLN A 1 78 ? 5.404 10.788 -21.503 1.00 94.69 78 GLN A O 1
ATOM 632 N N . ARG A 1 79 ? 5.945 8.903 -22.588 1.00 95.81 79 ARG A N 1
ATOM 633 C CA . ARG A 1 79 ? 4.565 8.388 -22.618 1.00 95.81 79 ARG A CA 1
ATOM 634 C C . ARG A 1 79 ? 4.047 8.068 -21.217 1.00 95.81 79 ARG A C 1
ATOM 636 O O . ARG A 1 79 ? 2.910 8.413 -20.908 1.00 95.81 79 ARG A O 1
ATOM 643 N N . LEU A 1 80 ? 4.868 7.430 -20.379 1.00 96.44 80 LEU A N 1
ATOM 644 C CA . LEU A 1 80 ? 4.524 7.124 -18.987 1.00 96.44 80 LEU A CA 1
ATOM 645 C C . LEU A 1 80 ? 4.298 8.405 -18.177 1.00 96.44 80 LEU A C 1
ATOM 647 O O . LEU A 1 80 ? 3.296 8.499 -17.475 1.00 96.44 80 LEU A O 1
ATOM 651 N N . HIS A 1 81 ? 5.171 9.406 -18.341 1.00 97.00 81 HIS A N 1
ATOM 652 C CA . HIS A 1 81 ? 5.013 10.736 -17.744 1.00 97.00 81 HIS A CA 1
ATOM 653 C C . HIS A 1 81 ? 3.661 11.358 -18.107 1.00 97.00 81 HIS A C 1
ATOM 655 O O . HIS A 1 81 ? 2.899 11.725 -17.212 1.00 97.00 81 HIS A O 1
ATOM 661 N N . GLY A 1 82 ? 3.341 11.424 -19.404 1.00 97.25 82 GLY A N 1
ATOM 662 C CA . GLY A 1 82 ? 2.100 12.028 -19.888 1.00 97.25 82 GLY A CA 1
ATOM 663 C C . GLY A 1 82 ? 0.841 11.314 -19.389 1.00 97.25 82 GLY A C 1
ATOM 664 O O . GLY A 1 82 ? -0.127 11.977 -19.019 1.00 97.25 82 GLY A O 1
ATOM 665 N N . ARG A 1 83 ? 0.863 9.975 -19.330 1.00 97.81 83 ARG A N 1
ATOM 666 C CA . ARG A 1 83 ? -0.242 9.170 -18.781 1.00 97.81 83 ARG A CA 1
ATOM 667 C C . ARG A 1 83 ? -0.428 9.406 -17.287 1.00 97.81 83 ARG A C 1
ATOM 669 O O . ARG A 1 83 ? -1.531 9.725 -16.865 1.00 97.81 83 ARG A O 1
ATOM 676 N N . LEU A 1 84 ? 0.651 9.332 -16.510 1.00 97.88 84 LEU A N 1
ATOM 677 C CA . LEU A 1 84 ? 0.594 9.551 -15.067 1.00 97.88 84 LEU A CA 1
ATOM 678 C C . LEU A 1 84 ? 0.129 10.976 -14.729 1.00 97.88 84 LEU A C 1
ATOM 680 O O . LEU A 1 84 ? -0.718 11.158 -13.862 1.00 97.88 84 LEU A O 1
ATOM 684 N N . ALA A 1 85 ? 0.613 11.992 -15.450 1.00 97.81 85 ALA A N 1
ATOM 685 C CA . ALA A 1 85 ? 0.162 13.370 -15.258 1.00 97.81 85 ALA A CA 1
ATOM 686 C C . ALA A 1 85 ? -1.332 13.535 -15.593 1.00 97.81 85 ALA A C 1
ATOM 688 O O . ALA A 1 85 ? -2.045 14.266 -14.906 1.00 97.81 85 ALA A O 1
ATOM 689 N N . ALA A 1 86 ? -1.829 12.842 -16.624 1.00 97.44 86 ALA A N 1
ATOM 690 C CA . ALA A 1 86 ? -3.251 12.835 -16.959 1.00 97.44 86 ALA A CA 1
ATOM 691 C C . ALA A 1 86 ? -4.105 12.184 -15.862 1.00 97.44 86 ALA A C 1
ATOM 693 O O . ALA A 1 86 ? -5.101 12.782 -15.453 1.00 97.44 86 ALA A O 1
ATOM 694 N N . ASP A 1 87 ? -3.680 11.034 -15.339 1.00 97.06 87 ASP A N 1
ATOM 695 C CA . ASP A 1 87 ? -4.359 10.348 -14.238 1.00 97.06 87 ASP A CA 1
ATOM 696 C C . ASP A 1 87 ? -4.412 11.225 -12.980 1.00 97.06 87 ASP A C 1
ATOM 698 O O . ASP A 1 87 ? -5.481 11.401 -12.393 1.00 97.06 87 ASP A O 1
ATOM 702 N N . ILE A 1 88 ? -3.289 11.851 -12.603 1.00 96.88 88 ILE A N 1
ATOM 703 C CA . ILE A 1 88 ? -3.227 12.761 -11.450 1.00 96.88 88 ILE A CA 1
ATOM 704 C C . ILE A 1 88 ? -4.141 13.977 -11.668 1.00 96.88 88 ILE A C 1
ATOM 706 O O . ILE A 1 88 ? -4.879 14.339 -10.758 1.00 96.88 88 ILE A O 1
ATOM 710 N N . ARG A 1 89 ? -4.167 14.589 -12.862 1.00 96.44 89 ARG A N 1
ATOM 711 C CA . ARG A 1 89 ? -5.072 15.725 -13.142 1.00 96.44 89 ARG A CA 1
ATOM 712 C C . ARG A 1 89 ? -6.543 15.340 -13.072 1.00 96.44 89 ARG A C 1
ATOM 714 O O . ARG A 1 89 ? -7.363 16.135 -12.622 1.00 96.44 89 ARG A O 1
ATOM 721 N N . GLN A 1 90 ? -6.887 14.164 -13.584 1.00 95.75 90 GLN A N 1
ATOM 722 C CA . GLN A 1 90 ? -8.277 13.743 -13.700 1.00 95.75 90 GLN A CA 1
ATOM 723 C C . GLN A 1 90 ? -8.828 13.195 -12.384 1.00 95.75 90 GLN A C 1
ATOM 725 O O . GLN A 1 90 ? -10.009 13.387 -12.094 1.00 95.75 90 GLN A O 1
ATOM 730 N N . ARG A 1 91 ? -8.000 12.467 -11.632 1.00 95.56 91 ARG A N 1
ATOM 731 C CA . ARG A 1 91 ? -8.436 11.661 -10.489 1.00 95.56 91 ARG A CA 1
ATOM 732 C C . ARG A 1 91 ? -7.615 11.882 -9.231 1.00 95.56 91 ARG A C 1
ATOM 734 O O . ARG A 1 91 ? -8.068 11.468 -8.177 1.00 95.56 91 ARG A O 1
ATOM 741 N N . GLY A 1 92 ? -6.435 12.486 -9.301 1.00 94.25 92 GLY A N 1
ATOM 742 C CA . GLY A 1 92 ? -5.622 12.763 -8.121 1.00 94.25 92 GLY A CA 1
ATOM 743 C C . GLY A 1 92 ? -6.304 13.722 -7.144 1.00 94.25 92 GLY A C 1
ATOM 744 O O . GLY A 1 92 ? -7.260 14.424 -7.479 1.00 94.25 92 GLY A O 1
ATOM 745 N N . ASP A 1 93 ? -5.792 13.747 -5.918 1.00 93.69 93 ASP A N 1
ATOM 746 C CA . ASP A 1 93 ? -6.206 14.706 -4.900 1.00 93.69 93 ASP A CA 1
ATOM 747 C C . ASP A 1 93 ? -6.014 16.145 -5.404 1.00 93.69 93 ASP A C 1
ATOM 749 O O . ASP A 1 93 ? -4.916 16.526 -5.817 1.00 93.69 93 ASP A O 1
ATOM 753 N N . LYS A 1 94 ? -7.062 16.973 -5.333 1.00 92.81 94 LYS A N 1
ATOM 754 C CA . LYS A 1 94 ? -7.036 18.358 -5.852 1.00 92.81 94 LYS A CA 1
ATOM 755 C C . LYS A 1 94 ? -6.024 19.270 -5.167 1.00 92.81 94 LYS A C 1
ATOM 757 O O . LYS A 1 94 ? -5.759 20.364 -5.656 1.00 92.81 94 LYS A O 1
ATOM 762 N N . ARG A 1 95 ? -5.495 18.858 -4.013 1.00 93.00 95 ARG A N 1
ATOM 763 C CA . ARG A 1 95 ? -4.453 19.588 -3.281 1.00 93.00 95 ARG A CA 1
ATOM 764 C C . ARG A 1 95 ? -3.048 19.280 -3.802 1.00 93.00 95 ARG A C 1
ATOM 766 O O . ARG A 1 95 ? -2.092 19.828 -3.261 1.00 93.00 95 ARG A O 1
ATOM 773 N N . ILE A 1 96 ? -2.901 18.402 -4.796 1.00 92.75 96 ILE A N 1
ATOM 774 C CA . ILE A 1 96 ? -1.645 18.237 -5.532 1.00 92.75 96 ILE A CA 1
ATOM 775 C C . ILE A 1 96 ? -1.467 19.479 -6.421 1.00 92.75 96 ILE A C 1
ATOM 777 O O . ILE A 1 96 ? -2.320 19.732 -7.273 1.00 92.75 96 ILE A O 1
ATOM 781 N N . PRO A 1 97 ? -0.400 20.276 -6.224 1.00 89.62 97 PRO A N 1
ATOM 782 C CA . PRO A 1 97 ? -0.275 21.585 -6.862 1.00 89.62 97 PRO A CA 1
ATOM 783 C C . PRO A 1 97 ? -0.005 21.497 -8.367 1.00 89.62 97 PRO A C 1
ATOM 785 O O . PRO A 1 97 ? -0.562 22.285 -9.128 1.00 89.62 97 PRO A O 1
ATOM 788 N N . ASP A 1 98 ? 0.828 20.544 -8.798 1.00 94.81 98 ASP A N 1
ATOM 789 C CA . ASP A 1 98 ? 1.196 20.366 -10.201 1.00 94.81 98 ASP A CA 1
ATOM 790 C C . ASP A 1 98 ? 1.394 18.878 -10.529 1.00 94.81 98 ASP A C 1
ATOM 792 O O . ASP A 1 98 ? 2.363 18.232 -10.128 1.00 94.81 98 ASP A O 1
ATOM 796 N N . ALA A 1 99 ? 0.447 18.330 -11.287 1.00 95.56 99 ALA A N 1
ATOM 797 C CA . ALA A 1 99 ? 0.457 16.939 -11.718 1.00 95.56 99 ALA A CA 1
ATOM 798 C C . ALA A 1 99 ? 1.613 16.600 -12.674 1.00 95.56 99 ALA A C 1
ATOM 800 O O . ALA A 1 99 ? 2.124 15.475 -12.665 1.00 95.56 99 ALA A O 1
ATOM 801 N N . ASP A 1 100 ? 2.007 17.551 -13.519 1.00 96.94 100 ASP A N 1
ATOM 802 C CA . ASP A 1 100 ? 3.067 17.369 -14.500 1.00 96.94 100 ASP A CA 1
ATOM 803 C C . ASP A 1 100 ? 4.434 17.331 -13.809 1.00 96.94 100 ASP A C 1
ATOM 805 O O . ASP A 1 100 ? 5.261 16.481 -14.161 1.00 96.94 100 ASP A O 1
ATOM 809 N N . ASP A 1 101 ? 4.644 18.165 -12.790 1.00 95.94 101 ASP A N 1
ATOM 810 C CA . ASP A 1 101 ? 5.852 18.154 -11.964 1.00 95.94 101 ASP A CA 1
ATOM 811 C C . ASP A 1 101 ? 5.926 16.936 -11.037 1.00 95.94 101 ASP A C 1
ATOM 813 O O . ASP A 1 101 ? 6.976 16.288 -10.998 1.00 95.94 101 ASP A O 1
ATOM 817 N N . THR A 1 102 ? 4.829 16.538 -10.378 1.00 94.94 102 THR A N 1
ATOM 818 C CA . THR A 1 102 ? 4.787 15.293 -9.583 1.00 94.94 102 THR A CA 1
ATOM 819 C C . THR A 1 102 ? 5.130 14.076 -10.449 1.00 94.94 102 THR A C 1
ATOM 821 O O . THR A 1 102 ? 5.985 13.263 -10.082 1.00 94.94 102 THR A O 1
ATOM 824 N N . SER A 1 103 ? 4.525 13.964 -11.638 1.00 96.81 103 SER A N 1
ATOM 825 C CA . SER A 1 103 ? 4.825 12.883 -12.585 1.00 96.81 103 SER A CA 1
ATOM 826 C C . SER A 1 103 ? 6.287 12.929 -13.049 1.00 96.81 103 SER A C 1
ATOM 828 O O . SER A 1 103 ? 6.980 11.909 -13.071 1.00 96.81 103 SER A O 1
ATOM 830 N N . ARG A 1 104 ? 6.807 14.119 -13.383 1.00 96.00 104 ARG A N 1
ATOM 831 C CA . ARG A 1 104 ? 8.192 14.294 -13.851 1.00 96.00 104 ARG A CA 1
ATOM 832 C C . ARG A 1 104 ? 9.202 13.907 -12.778 1.00 96.00 104 ARG A C 1
ATOM 834 O O . ARG A 1 104 ? 10.187 13.240 -13.096 1.00 96.00 104 ARG A O 1
ATOM 841 N N . ALA A 1 105 ? 8.968 14.314 -11.532 1.00 94.56 105 ALA A N 1
ATOM 842 C CA . ALA A 1 105 ? 9.810 13.964 -10.396 1.00 94.56 105 ALA A CA 1
ATOM 843 C C . ALA A 1 105 ? 9.863 12.442 -10.205 1.00 94.56 105 ALA A C 1
ATOM 845 O O . ALA A 1 105 ? 10.951 11.870 -10.139 1.00 94.56 105 ALA A O 1
ATOM 846 N N . PHE A 1 106 ? 8.704 11.778 -10.237 1.00 94.69 106 PHE A N 1
ATOM 847 C CA . PHE A 1 106 ? 8.626 10.324 -10.132 1.00 94.69 106 PHE A CA 1
ATOM 848 C C . PHE A 1 106 ? 9.364 9.605 -11.274 1.00 94.69 106 PHE A C 1
ATOM 850 O O . PHE A 1 106 ? 10.204 8.741 -11.025 1.00 94.69 106 PHE A O 1
ATOM 857 N N . ILE A 1 107 ? 9.124 9.985 -12.534 1.00 94.69 107 ILE A N 1
ATOM 858 C CA . ILE A 1 107 ? 9.797 9.363 -13.687 1.00 94.69 107 ILE A CA 1
ATOM 859 C C . ILE A 1 107 ? 11.311 9.611 -13.653 1.00 94.69 107 ILE A C 1
ATOM 861 O O . ILE A 1 107 ? 12.089 8.716 -13.983 1.00 94.69 107 ILE A O 1
ATOM 865 N N . LYS A 1 108 ? 11.756 10.790 -13.203 1.00 92.75 108 LYS A N 1
ATOM 866 C CA . LYS A 1 108 ? 13.182 11.086 -13.010 1.00 92.75 108 LYS A CA 1
ATOM 867 C C . LYS A 1 108 ? 13.815 10.163 -11.966 1.00 92.75 108 LYS A C 1
ATOM 869 O O . LYS A 1 108 ? 14.934 9.696 -12.182 1.00 92.75 108 LYS A O 1
ATOM 874 N N . ASP A 1 109 ? 13.111 9.874 -10.874 1.00 89.38 109 ASP A N 1
ATOM 875 C CA . ASP A 1 109 ? 13.572 8.922 -9.862 1.00 89.38 109 ASP A CA 1
ATOM 876 C C . ASP A 1 109 ? 13.679 7.500 -10.420 1.00 89.38 109 ASP A C 1
ATOM 878 O O . ASP A 1 109 ? 14.705 6.847 -10.222 1.00 89.38 109 ASP A O 1
ATOM 882 N N . VAL A 1 110 ? 12.685 7.055 -11.195 1.00 87.88 110 VAL A N 1
ATOM 883 C CA . VAL A 1 110 ? 12.712 5.752 -11.882 1.00 87.88 110 VAL A CA 1
ATOM 884 C C . VAL A 1 110 ? 13.903 5.652 -12.841 1.00 87.88 110 VAL A C 1
ATOM 886 O O . VAL A 1 110 ? 14.635 4.662 -12.811 1.00 87.88 110 VAL A O 1
ATOM 889 N N . ILE A 1 111 ? 14.142 6.682 -13.661 1.00 87.31 111 ILE A N 1
ATOM 890 C CA . ILE A 1 111 ? 15.276 6.726 -14.600 1.00 87.31 111 ILE A CA 1
ATOM 891 C C . ILE A 1 111 ? 16.604 6.672 -13.849 1.00 87.31 111 ILE A C 1
ATOM 893 O O . ILE A 1 111 ? 17.498 5.929 -14.248 1.00 87.31 111 ILE A O 1
ATOM 897 N N . ARG A 1 112 ? 16.742 7.445 -12.767 1.00 84.94 112 ARG A N 1
ATOM 898 C CA . ARG A 1 112 ? 17.962 7.480 -11.952 1.00 84.94 112 ARG A CA 1
ATOM 899 C C . ARG A 1 112 ? 18.298 6.095 -11.401 1.00 84.94 112 ARG A C 1
ATOM 901 O O . ARG A 1 112 ? 19.422 5.641 -11.585 1.00 84.94 112 ARG A O 1
ATOM 908 N N . ILE A 1 113 ? 17.316 5.418 -10.803 1.00 78.38 113 ILE A N 1
ATOM 909 C CA . ILE A 1 113 ? 17.485 4.058 -10.271 1.00 78.38 113 ILE A CA 1
ATOM 910 C C . ILE A 1 113 ? 17.840 3.082 -11.403 1.00 78.38 113 ILE A C 1
ATOM 912 O O . ILE A 1 113 ? 18.763 2.284 -11.268 1.00 78.38 113 ILE A O 1
ATOM 916 N N . GLY A 1 114 ? 17.159 3.169 -12.550 1.00 76.25 114 GLY A N 1
ATOM 917 C CA . GLY A 1 114 ? 17.434 2.303 -13.699 1.00 76.25 114 GLY A CA 1
ATOM 918 C C . GLY A 1 114 ? 18.831 2.504 -14.302 1.00 76.25 114 GLY A C 1
ATOM 919 O O . GLY A 1 114 ? 19.507 1.532 -14.636 1.00 76.25 114 GLY A O 1
ATOM 920 N N . ALA A 1 115 ? 19.301 3.748 -14.415 1.00 75.06 115 ALA A N 1
ATOM 921 C CA . ALA A 1 115 ? 20.581 4.081 -15.044 1.00 75.06 115 ALA A CA 1
ATOM 922 C C . ALA A 1 115 ? 21.795 3.501 -14.297 1.00 75.06 115 ALA A C 1
ATOM 924 O O . ALA A 1 115 ? 22.791 3.139 -14.928 1.00 75.06 115 ALA A O 1
ATOM 925 N N . GLU A 1 116 ? 21.710 3.372 -12.973 1.00 69.12 116 GLU A N 1
ATOM 926 C CA . GLU A 1 116 ? 22.750 2.743 -12.147 1.00 69.12 116 GLU A CA 1
ATOM 927 C C . GLU A 1 116 ? 22.848 1.225 -12.391 1.00 69.12 116 GLU A C 1
ATOM 929 O O . GLU A 1 116 ? 23.904 0.624 -12.188 1.00 69.12 116 GLU A O 1
ATOM 934 N N . ILE A 1 117 ? 21.770 0.609 -12.887 1.00 69.00 117 ILE A N 1
ATOM 935 C CA . ILE A 1 117 ? 21.594 -0.845 -12.947 1.00 69.00 117 ILE A CA 1
ATOM 936 C C . ILE A 1 117 ? 21.836 -1.425 -14.356 1.00 69.00 117 ILE A C 1
ATOM 938 O O . ILE A 1 117 ? 22.310 -2.555 -14.489 1.00 69.00 117 ILE A O 1
ATOM 942 N N . VAL A 1 118 ? 21.576 -0.651 -15.417 1.00 62.69 118 VAL A N 1
ATOM 943 C CA . VAL A 1 118 ? 21.583 -1.110 -16.827 1.00 62.69 118 VAL A CA 1
ATOM 944 C C . VAL A 1 118 ? 22.972 -1.502 -17.375 1.00 62.69 118 VAL A C 1
ATOM 946 O O . VAL A 1 118 ? 23.070 -2.095 -18.443 1.00 62.69 118 VAL A O 1
ATOM 949 N N . ARG A 1 119 ? 24.069 -1.273 -16.643 1.00 60.34 119 ARG A N 1
ATOM 950 C CA . ARG A 1 119 ? 25.443 -1.628 -17.075 1.00 60.34 119 ARG A CA 1
ATOM 951 C C . ARG A 1 119 ? 25.814 -3.115 -16.896 1.00 60.34 119 ARG A C 1
ATOM 953 O O . ARG A 1 119 ? 26.995 -3.435 -16.819 1.00 60.34 119 ARG A O 1
ATOM 960 N N . SER A 1 120 ? 24.836 -4.010 -16.776 1.00 61.78 120 SER A N 1
ATOM 961 C CA . SER A 1 120 ? 25.028 -5.431 -16.451 1.00 61.78 120 SER A CA 1
ATOM 962 C C . SER A 1 120 ? 24.434 -6.351 -17.518 1.00 61.78 120 SER A C 1
ATOM 964 O O . SER A 1 120 ? 23.467 -5.981 -18.178 1.00 61.78 120 SER A O 1
ATOM 966 N N . ASP A 1 121 ? 24.968 -7.572 -17.626 1.00 67.75 121 ASP A N 1
ATOM 967 C CA . ASP A 1 121 ? 24.544 -8.608 -18.581 1.00 67.75 121 ASP A CA 1
ATOM 968 C C . ASP A 1 121 ? 23.065 -9.023 -18.438 1.00 67.75 121 ASP A C 1
ATOM 970 O O . ASP A 1 121 ? 22.466 -9.510 -19.395 1.00 67.75 121 ASP A O 1
ATOM 974 N N . ASN A 1 122 ? 22.451 -8.815 -17.262 1.00 75.69 122 ASN A N 1
ATOM 975 C CA . ASN A 1 122 ? 21.016 -9.019 -17.041 1.00 75.69 122 ASN A CA 1
ATOM 976 C C . ASN A 1 122 ? 20.430 -7.912 -16.139 1.00 75.69 122 ASN A C 1
ATOM 978 O O . ASN A 1 122 ? 20.377 -8.065 -14.914 1.00 75.69 122 ASN A O 1
ATOM 982 N N . PRO A 1 123 ? 19.985 -6.779 -16.707 1.00 77.31 123 PRO A N 1
ATOM 983 C CA . PRO A 1 123 ? 19.527 -5.646 -15.910 1.00 77.31 123 PRO A CA 1
ATOM 984 C C . PRO A 1 123 ? 18.207 -5.912 -15.187 1.00 77.31 123 PRO A C 1
ATOM 986 O O . PRO A 1 123 ? 18.006 -5.365 -14.110 1.00 77.31 123 PRO A O 1
ATOM 989 N N . GLY A 1 124 ? 17.334 -6.775 -15.719 1.00 81.31 124 GLY A N 1
ATOM 990 C CA . GLY A 1 124 ? 16.097 -7.163 -15.040 1.00 81.31 124 GLY A CA 1
ATOM 991 C C . GLY A 1 124 ? 16.385 -7.870 -13.716 1.00 81.31 124 GLY A C 1
ATOM 992 O O . GLY A 1 124 ? 15.859 -7.481 -12.675 1.00 81.31 124 GLY A O 1
ATOM 993 N N . LEU A 1 125 ? 17.311 -8.834 -13.724 1.00 82.94 125 LEU A N 1
ATOM 994 C CA . LEU A 1 125 ? 17.757 -9.509 -12.506 1.00 82.94 125 LEU A CA 1
ATOM 995 C C . LEU A 1 125 ? 18.416 -8.539 -11.519 1.00 82.94 125 LEU A C 1
ATOM 997 O O . LEU A 1 125 ? 18.192 -8.621 -10.315 1.00 82.94 125 LEU A O 1
ATOM 1001 N N . ARG A 1 126 ? 19.214 -7.591 -12.016 1.00 82.38 126 ARG A N 1
ATOM 1002 C CA . ARG A 1 126 ? 19.853 -6.590 -11.157 1.00 82.38 126 ARG A CA 1
ATOM 1003 C C . ARG A 1 126 ? 18.852 -5.612 -10.545 1.00 82.38 126 ARG A C 1
ATOM 1005 O O . ARG A 1 126 ? 19.069 -5.190 -9.415 1.00 82.38 126 ARG A O 1
ATOM 1012 N N . ILE A 1 127 ? 17.766 -5.280 -11.247 1.00 82.62 127 ILE A N 1
ATOM 1013 C CA . ILE A 1 127 ? 16.659 -4.489 -10.690 1.00 82.62 127 ILE A CA 1
ATOM 1014 C C . ILE A 1 127 ? 15.997 -5.260 -9.546 1.00 82.62 127 ILE A C 1
ATOM 1016 O O . ILE A 1 127 ? 15.825 -4.696 -8.469 1.00 82.62 127 ILE A O 1
ATOM 1020 N N . LEU A 1 128 ? 15.708 -6.553 -9.737 1.00 86.31 128 LEU A N 1
ATOM 1021 C CA . LEU A 1 128 ? 15.157 -7.400 -8.671 1.00 86.31 128 LEU A CA 1
ATOM 1022 C C . LEU A 1 128 ? 16.075 -7.422 -7.442 1.00 86.31 128 LEU A C 1
ATOM 1024 O O . LEU A 1 128 ? 15.623 -7.153 -6.331 1.00 86.31 128 LEU A O 1
ATOM 1028 N N . GLN A 1 129 ? 17.375 -7.635 -7.649 1.00 85.69 129 GLN A N 1
ATOM 1029 C CA . GLN A 1 129 ? 18.368 -7.631 -6.571 1.00 85.69 129 GLN A CA 1
ATOM 1030 C C . GLN A 1 129 ? 18.485 -6.270 -5.881 1.00 85.69 129 GLN A C 1
ATOM 1032 O O . GLN A 1 129 ? 18.611 -6.212 -4.660 1.00 85.69 129 GLN A O 1
ATOM 1037 N N . ALA A 1 130 ? 18.419 -5.168 -6.634 1.00 81.44 130 ALA A N 1
ATOM 1038 C CA . ALA A 1 130 ? 18.414 -3.820 -6.071 1.00 81.44 130 ALA A CA 1
ATOM 1039 C C . ALA A 1 130 ? 17.173 -3.565 -5.202 1.00 81.44 130 ALA A C 1
ATOM 1041 O O . ALA A 1 130 ? 17.224 -2.764 -4.272 1.00 81.44 130 ALA A O 1
ATOM 1042 N N . TRP A 1 131 ? 16.073 -4.264 -5.478 1.00 79.69 131 TRP A N 1
ATOM 1043 C CA . TRP A 1 131 ? 14.859 -4.257 -4.660 1.00 79.69 131 TRP A CA 1
ATOM 1044 C C . TRP A 1 131 ? 14.864 -5.342 -3.575 1.00 79.69 131 TRP A C 1
ATOM 1046 O O . TRP A 1 131 ? 13.871 -5.520 -2.872 1.00 79.69 131 TRP A O 1
ATOM 1056 N N . GLY A 1 132 ? 15.989 -6.041 -3.407 1.00 84.25 132 GLY A N 1
ATOM 1057 C CA . GLY A 1 132 ? 16.188 -7.043 -2.370 1.00 84.25 132 GLY A CA 1
ATOM 1058 C C . GLY A 1 132 ? 15.522 -8.383 -2.664 1.00 84.25 132 GLY A C 1
ATOM 1059 O O . GLY A 1 132 ? 15.190 -9.082 -1.711 1.00 84.25 132 GLY A O 1
ATOM 1060 N N . PHE A 1 133 ? 15.295 -8.724 -3.937 1.00 89.06 133 PHE A N 1
ATOM 1061 C CA . PHE A 1 133 ? 14.716 -9.997 -4.372 1.00 89.06 133 PHE A CA 1
ATOM 1062 C C . PHE A 1 133 ? 15.721 -10.867 -5.118 1.00 89.06 133 PHE A C 1
ATOM 1064 O O . PHE A 1 133 ? 16.436 -10.398 -6.007 1.00 89.06 133 PHE A O 1
ATOM 1071 N N . ASP A 1 134 ? 15.687 -12.158 -4.806 1.00 87.25 134 ASP A N 1
ATOM 1072 C CA . ASP A 1 134 ? 16.372 -13.199 -5.564 1.00 87.25 134 ASP A CA 1
ATOM 1073 C C . ASP A 1 134 ? 15.389 -13.940 -6.475 1.00 87.25 134 ASP A C 1
ATOM 1075 O O . ASP A 1 134 ? 14.183 -13.956 -6.238 1.00 87.25 134 ASP A O 1
ATOM 1079 N N . LEU A 1 135 ? 15.889 -14.627 -7.508 1.00 85.88 135 LEU A N 1
ATOM 1080 C CA . LEU A 1 135 ? 15.031 -15.434 -8.391 1.00 85.88 135 LEU A CA 1
ATOM 1081 C C . LEU A 1 135 ? 14.262 -16.527 -7.643 1.00 85.88 135 LEU A C 1
ATOM 1083 O O . LEU A 1 135 ? 13.175 -16.899 -8.066 1.00 85.88 135 LEU A O 1
ATOM 1087 N N . SER A 1 136 ? 14.799 -17.026 -6.528 1.00 87.81 136 SER A N 1
ATOM 1088 C CA . SER A 1 136 ? 14.104 -17.993 -5.674 1.00 87.81 136 SER A CA 1
ATOM 1089 C C . SER A 1 136 ? 12.865 -17.420 -4.985 1.00 87.81 136 SER A C 1
ATOM 1091 O O . SER A 1 136 ? 12.024 -18.194 -4.539 1.00 87.81 136 SER A O 1
ATOM 1093 N N . ASP A 1 137 ? 12.744 -16.091 -4.893 1.00 86.12 137 ASP A N 1
ATOM 1094 C CA . ASP A 1 137 ? 11.545 -15.421 -4.381 1.00 86.12 137 ASP A CA 1
ATOM 1095 C C . ASP A 1 137 ? 10.417 -15.358 -5.425 1.00 86.12 137 ASP A C 1
ATOM 1097 O O . ASP A 1 137 ? 9.275 -15.058 -5.075 1.00 86.12 137 ASP A O 1
ATOM 1101 N N . ILE A 1 138 ? 10.728 -15.608 -6.702 1.00 90.25 138 ILE A N 1
ATOM 1102 C CA . ILE A 1 138 ? 9.829 -15.382 -7.835 1.00 90.25 138 ILE A CA 1
ATOM 1103 C C . ILE A 1 138 ? 9.292 -16.719 -8.345 1.00 90.25 138 ILE A C 1
ATOM 1105 O O . ILE A 1 138 ? 10.023 -17.562 -8.865 1.00 90.25 138 ILE A O 1
ATOM 1109 N N . GLY A 1 139 ? 7.981 -16.906 -8.215 1.00 90.25 139 GLY A N 1
ATOM 1110 C CA . GLY A 1 139 ? 7.271 -18.035 -8.801 1.00 90.25 139 GLY A CA 1
ATOM 1111 C C . GLY A 1 139 ? 6.990 -17.838 -10.298 1.00 90.25 139 GLY A C 1
ATOM 1112 O O . GLY A 1 139 ? 7.090 -16.726 -10.821 1.00 90.25 139 GLY A O 1
ATOM 1113 N N . PRO A 1 140 ? 6.572 -18.902 -11.006 1.00 90.25 140 PRO A N 1
ATOM 1114 C CA . PRO A 1 140 ? 6.239 -18.826 -12.433 1.00 90.25 140 PRO A CA 1
ATOM 1115 C C . PRO A 1 140 ? 5.047 -17.905 -12.736 1.00 90.25 140 PRO A C 1
ATOM 1117 O O . PRO A 1 140 ? 4.939 -17.397 -13.850 1.00 90.25 140 PRO A O 1
ATOM 1120 N N . ASP A 1 141 ? 4.172 -17.683 -11.753 1.00 94.56 141 ASP A N 1
ATOM 1121 C CA . ASP A 1 141 ? 2.973 -16.849 -11.872 1.00 94.56 141 ASP A CA 1
ATOM 1122 C C . ASP A 1 141 ? 3.084 -15.517 -11.117 1.00 94.56 141 ASP A C 1
ATOM 1124 O O . ASP A 1 141 ? 2.122 -14.759 -11.095 1.00 94.56 141 ASP A O 1
ATOM 1128 N N . THR A 1 142 ? 4.242 -15.209 -10.518 1.00 94.12 142 THR A N 1
ATOM 1129 C CA . THR A 1 142 ? 4.447 -13.944 -9.802 1.00 94.12 142 THR A CA 1
ATOM 1130 C C . THR A 1 142 ? 4.379 -12.770 -10.776 1.00 94.12 142 THR A C 1
ATOM 1132 O O . THR A 1 142 ? 5.184 -12.668 -11.712 1.00 94.12 142 THR A O 1
ATOM 1135 N N . THR A 1 143 ? 3.414 -11.882 -10.546 1.00 95.00 143 THR A N 1
ATOM 1136 C CA . THR A 1 143 ? 3.192 -10.677 -11.350 1.00 95.00 143 THR A CA 1
ATOM 1137 C C . THR A 1 143 ? 4.020 -9.493 -10.847 1.00 95.00 143 THR A C 1
ATOM 1139 O O . THR A 1 143 ? 4.602 -9.523 -9.758 1.00 95.00 143 THR A O 1
ATOM 1142 N N . LEU A 1 144 ? 4.082 -8.421 -11.640 1.00 91.50 144 LEU A N 1
ATOM 1143 C CA . LEU A 1 144 ? 4.704 -7.166 -11.224 1.00 91.50 144 LEU A CA 1
ATOM 1144 C C . LEU A 1 144 ? 3.967 -6.523 -10.039 1.00 91.50 144 LEU A C 1
ATOM 1146 O O . LEU A 1 144 ? 4.617 -5.966 -9.154 1.00 91.50 144 LEU A O 1
ATOM 1150 N N . ALA A 1 145 ? 2.637 -6.638 -9.996 1.00 91.06 145 ALA A N 1
ATOM 1151 C CA . ALA A 1 145 ? 1.830 -6.198 -8.862 1.00 91.06 145 ALA A CA 1
ATOM 1152 C C . ALA A 1 145 ? 2.184 -6.964 -7.578 1.00 91.06 145 ALA A C 1
ATOM 1154 O O . ALA A 1 145 ? 2.444 -6.336 -6.551 1.00 91.06 145 ALA A O 1
ATOM 1155 N N . ASP A 1 146 ? 2.281 -8.298 -7.655 1.00 91.81 146 ASP A N 1
ATOM 1156 C CA . ASP A 1 146 ? 2.664 -9.134 -6.508 1.00 91.81 146 ASP A CA 1
ATOM 1157 C C . ASP A 1 146 ? 4.048 -8.747 -5.977 1.00 91.81 146 ASP A C 1
ATOM 1159 O O . ASP A 1 146 ? 4.243 -8.602 -4.770 1.00 91.81 146 ASP A O 1
ATOM 1163 N N . LEU A 1 147 ? 5.013 -8.533 -6.880 1.00 91.81 147 LEU A N 1
ATOM 1164 C CA . LEU A 1 147 ? 6.357 -8.098 -6.509 1.00 91.81 147 LEU A CA 1
ATOM 1165 C C . LEU A 1 147 ? 6.335 -6.733 -5.802 1.00 91.81 147 LEU A C 1
ATOM 1167 O O . LEU A 1 147 ? 7.047 -6.539 -4.815 1.00 91.81 147 LEU A O 1
ATOM 1171 N N . GLY A 1 148 ? 5.513 -5.797 -6.285 1.00 90.06 148 GLY A N 1
ATOM 1172 C CA . GLY A 1 148 ? 5.308 -4.493 -5.654 1.00 90.06 148 GLY A CA 1
ATOM 1173 C C . GLY A 1 148 ? 4.765 -4.617 -4.228 1.00 90.06 148 GLY A C 1
ATOM 1174 O O . GLY A 1 148 ? 5.328 -4.025 -3.303 1.00 90.06 148 GLY A O 1
ATOM 1175 N N . ASP A 1 149 ? 3.735 -5.442 -4.031 1.00 89.56 149 ASP A N 1
ATOM 1176 C CA . ASP A 1 149 ? 3.157 -5.719 -2.711 1.00 89.56 149 ASP A CA 1
ATOM 1177 C C . ASP A 1 149 ? 4.197 -6.367 -1.773 1.00 89.56 149 ASP A C 1
AT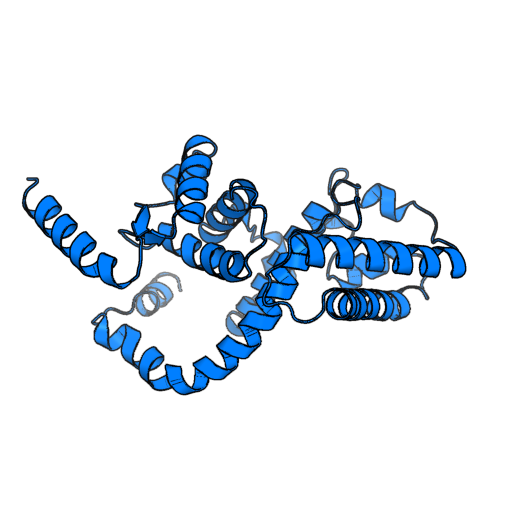OM 1179 O O . ASP A 1 149 ? 4.380 -5.931 -0.629 1.00 89.56 149 ASP A O 1
ATOM 1183 N N . MET A 1 150 ? 4.973 -7.339 -2.271 1.00 91.06 150 MET A N 1
ATOM 1184 C CA . MET A 1 150 ? 6.072 -7.953 -1.518 1.00 91.06 150 MET A CA 1
ATOM 1185 C C . MET A 1 150 ? 7.149 -6.932 -1.128 1.00 91.06 150 MET A C 1
ATOM 1187 O O . MET A 1 150 ? 7.659 -6.984 -0.006 1.00 91.06 150 MET A O 1
ATOM 1191 N N . ALA A 1 151 ? 7.507 -6.003 -2.019 1.00 90.62 151 ALA A N 1
ATOM 1192 C CA . ALA A 1 151 ? 8.546 -5.002 -1.773 1.00 90.62 151 ALA A CA 1
ATOM 1193 C C . ALA A 1 151 ? 8.117 -4.023 -0.675 1.00 90.62 151 ALA A C 1
ATOM 1195 O O . ALA A 1 151 ? 8.872 -3.747 0.263 1.00 90.62 151 ALA A O 1
ATOM 1196 N N . VAL A 1 152 ? 6.865 -3.560 -0.742 1.00 89.38 152 VAL A N 1
ATOM 1197 C CA . VAL A 1 152 ? 6.252 -2.725 0.296 1.00 89.38 152 VAL A CA 1
ATOM 1198 C C . VAL A 1 152 ? 6.254 -3.457 1.637 1.00 89.38 152 VAL A C 1
ATOM 1200 O O . VAL A 1 152 ? 6.630 -2.875 2.659 1.00 89.38 152 VAL A O 1
ATOM 1203 N N . PHE A 1 153 ? 5.891 -4.741 1.654 1.00 91.44 153 PHE A N 1
ATOM 1204 C CA . PHE A 1 153 ? 5.895 -5.528 2.880 1.00 91.44 153 PHE A CA 1
ATOM 1205 C C . PHE A 1 153 ? 7.304 -5.740 3.454 1.00 91.44 153 PHE A C 1
ATOM 1207 O O . PHE A 1 153 ? 7.510 -5.533 4.653 1.00 91.44 153 PHE A O 1
ATOM 1214 N N . ARG A 1 154 ? 8.301 -6.068 2.618 1.00 91.25 154 ARG A N 1
ATOM 1215 C CA . ARG A 1 154 ? 9.708 -6.172 3.046 1.00 91.25 154 ARG A CA 1
ATOM 1216 C C . ARG A 1 154 ? 10.181 -4.858 3.662 1.00 91.25 154 ARG A C 1
ATOM 1218 O O . ARG A 1 154 ? 10.743 -4.879 4.752 1.00 91.25 154 ARG A O 1
ATOM 1225 N N . ARG A 1 155 ? 9.842 -3.706 3.076 1.00 90.31 155 ARG A N 1
ATOM 1226 C CA . ARG A 1 155 ? 10.195 -2.404 3.660 1.00 90.31 155 ARG A CA 1
ATOM 1227 C C . ARG A 1 155 ? 9.564 -2.173 5.039 1.00 90.31 155 ARG A C 1
ATOM 1229 O O . ARG A 1 155 ? 10.228 -1.640 5.927 1.00 90.31 155 ARG A O 1
ATOM 1236 N N . LYS A 1 156 ? 8.314 -2.605 5.261 1.00 89.94 156 LYS A N 1
ATOM 1237 C CA . LYS A 1 156 ? 7.686 -2.575 6.600 1.00 89.94 156 LYS A CA 1
ATOM 1238 C C . LYS A 1 156 ? 8.466 -3.446 7.593 1.00 89.94 156 LYS A C 1
ATOM 1240 O O . LYS A 1 156 ? 8.704 -3.021 8.724 1.00 89.94 156 LYS A O 1
ATOM 1245 N N . LEU A 1 157 ? 8.893 -4.640 7.174 1.00 91.38 157 LEU A N 1
ATOM 1246 C CA . LEU A 1 157 ? 9.709 -5.530 8.004 1.00 91.38 157 LEU A CA 1
ATOM 1247 C C . LEU A 1 157 ? 11.081 -4.933 8.318 1.00 91.38 157 LEU A C 1
ATOM 1249 O O . LEU A 1 157 ? 11.512 -5.038 9.460 1.00 91.38 157 LEU A O 1
ATOM 1253 N N . GLU A 1 158 ? 11.744 -4.272 7.366 1.00 91.62 158 GLU A N 1
ATOM 1254 C CA . GLU A 1 158 ? 13.026 -3.593 7.603 1.00 91.62 158 GLU A CA 1
ATOM 1255 C C . GLU A 1 158 ? 12.908 -2.552 8.718 1.00 91.62 158 GLU A C 1
ATOM 1257 O O . GLU A 1 158 ? 13.714 -2.551 9.647 1.00 91.62 158 GLU A O 1
ATOM 1262 N N . VAL A 1 159 ? 11.866 -1.712 8.673 1.00 90.00 159 VAL A N 1
ATOM 1263 C CA . VAL A 1 159 ? 11.611 -0.687 9.700 1.00 90.00 159 VAL A CA 1
ATOM 1264 C C . VAL A 1 159 ? 11.433 -1.318 11.082 1.00 90.00 159 VAL A C 1
ATOM 1266 O O . VAL A 1 159 ? 12.001 -0.831 12.061 1.00 90.00 159 VAL A O 1
ATOM 1269 N N . LEU A 1 160 ? 10.687 -2.422 11.178 1.00 86.75 160 LEU A N 1
ATOM 1270 C CA . LEU A 1 160 ? 10.531 -3.160 12.434 1.00 86.75 160 LEU A CA 1
ATOM 1271 C C . LEU A 1 160 ? 11.852 -3.804 12.878 1.00 86.75 160 LEU A C 1
ATOM 1273 O O . LEU A 1 160 ? 12.196 -3.789 14.064 1.00 86.75 160 LEU A O 1
ATOM 1277 N N . ASN A 1 161 ? 12.621 -4.339 11.931 1.00 91.12 161 ASN A N 1
ATOM 1278 C CA . ASN A 1 161 ? 13.843 -5.075 12.216 1.00 91.12 161 ASN A CA 1
ATOM 1279 C C . ASN A 1 161 ? 14.982 -4.185 12.733 1.00 91.12 161 ASN A C 1
ATOM 1281 O O . ASN A 1 161 ? 15.834 -4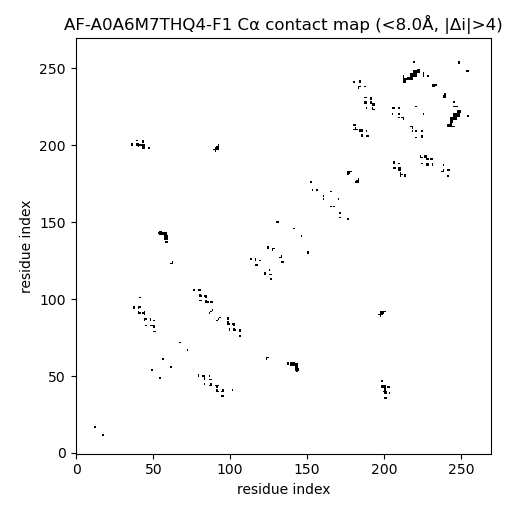.683 13.461 1.00 91.12 161 ASN A O 1
ATOM 1285 N N . VAL A 1 162 ? 14.951 -2.869 12.474 1.00 90.94 162 VAL A N 1
ATOM 1286 C CA . VAL A 1 162 ? 15.853 -1.889 13.121 1.00 90.94 162 VAL A CA 1
ATOM 1287 C C . VAL A 1 162 ? 15.800 -1.993 14.650 1.00 90.94 162 VAL A C 1
ATOM 1289 O O . VAL A 1 162 ? 16.797 -1.752 15.326 1.00 90.94 162 VAL A O 1
ATOM 1292 N N . ARG A 1 163 ? 14.639 -2.348 15.216 1.00 87.94 163 ARG A N 1
ATOM 1293 C CA . ARG A 1 163 ? 14.456 -2.504 16.667 1.00 87.94 163 ARG A CA 1
ATOM 1294 C C . ARG A 1 163 ? 14.563 -3.949 17.132 1.00 87.94 163 ARG A C 1
ATOM 1296 O O . ARG A 1 163 ? 15.078 -4.187 18.218 1.00 87.94 163 ARG A O 1
ATOM 1303 N N . LEU A 1 164 ? 14.049 -4.889 16.342 1.00 88.31 164 LEU A N 1
ATOM 1304 C CA . LEU A 1 164 ? 13.982 -6.298 16.732 1.00 88.31 164 LEU A CA 1
ATOM 1305 C C . LEU A 1 164 ? 15.307 -7.044 16.521 1.00 88.31 164 LEU A C 1
ATOM 1307 O O . LEU A 1 164 ? 15.540 -8.042 17.198 1.00 88.31 164 LEU A O 1
ATOM 1311 N N . ASN A 1 165 ? 16.166 -6.553 15.620 1.00 92.00 165 ASN A N 1
ATOM 1312 C CA . ASN A 1 165 ? 17.483 -7.106 15.306 1.00 92.00 165 ASN A CA 1
ATOM 1313 C C . ASN A 1 165 ? 17.463 -8.626 15.039 1.00 92.00 165 ASN A C 1
ATOM 1315 O O . ASN A 1 165 ? 18.265 -9.387 15.582 1.00 92.00 165 ASN A O 1
ATOM 1319 N N . LEU A 1 166 ? 16.504 -9.075 14.228 1.00 92.62 166 LEU A N 1
ATOM 1320 C CA . LEU A 1 166 ? 16.339 -10.472 13.835 1.00 92.62 166 LEU A CA 1
ATOM 1321 C C . LEU A 1 166 ? 17.144 -10.784 12.560 1.00 92.62 166 LEU A C 1
ATOM 1323 O O . LEU A 1 166 ? 17.343 -9.891 11.726 1.00 92.62 166 LEU A O 1
ATOM 1327 N N . PRO A 1 167 ? 17.559 -12.050 12.352 1.00 93.88 167 PRO A N 1
ATOM 1328 C CA . PRO A 1 167 ? 18.208 -12.471 11.113 1.00 93.88 167 PRO A CA 1
ATOM 1329 C C . PRO A 1 167 ? 17.306 -12.232 9.894 1.00 93.88 167 PRO A C 1
ATOM 1331 O O . PRO A 1 167 ? 16.230 -12.820 9.779 1.00 93.88 167 PRO A O 1
ATOM 1334 N N . TRP A 1 168 ? 17.757 -11.377 8.971 1.00 90.56 168 TRP A N 1
ATOM 1335 C CA . TRP A 1 168 ? 16.954 -10.944 7.823 1.00 90.56 168 TRP A CA 1
ATOM 1336 C C . TRP A 1 168 ? 16.471 -12.094 6.919 1.00 90.56 168 TRP A C 1
ATOM 1338 O O . TRP A 1 168 ? 15.266 -12.145 6.664 1.00 90.56 168 TRP A O 1
ATOM 1348 N N . PRO A 1 169 ? 17.321 -13.060 6.502 1.00 89.81 169 PRO A N 1
ATOM 1349 C CA . PRO A 1 169 ? 16.879 -14.156 5.633 1.00 89.81 169 PRO A CA 1
ATOM 1350 C C . PRO A 1 169 ? 15.789 -15.024 6.272 1.00 89.81 169 PRO A C 1
ATOM 1352 O O . PRO A 1 169 ? 14.837 -15.432 5.612 1.00 89.81 169 PRO A O 1
ATOM 1355 N N . GLU A 1 170 ? 15.887 -15.273 7.580 1.00 90.25 170 GLU A N 1
ATOM 1356 C CA . GLU A 1 170 ? 14.873 -16.042 8.304 1.00 90.25 170 GLU A CA 1
ATOM 1357 C C . GLU A 1 170 ? 13.570 -15.258 8.467 1.00 90.25 170 GLU A C 1
ATOM 1359 O O . GLU A 1 170 ? 12.485 -15.841 8.387 1.00 90.25 170 GLU A O 1
ATOM 1364 N N . LEU A 1 171 ? 13.666 -13.943 8.687 1.00 90.56 171 LEU A N 1
ATOM 1365 C CA . LEU A 1 171 ? 12.514 -13.068 8.868 1.00 90.56 171 LEU A CA 1
ATOM 1366 C C . LEU A 1 171 ? 11.637 -13.043 7.610 1.00 90.56 171 LEU A C 1
ATOM 1368 O O . LEU A 1 171 ? 10.440 -13.321 7.702 1.00 90.56 171 LEU A O 1
ATOM 1372 N N . ILE A 1 172 ? 12.230 -12.775 6.443 1.00 90.12 172 ILE A N 1
ATOM 1373 C CA . ILE A 1 172 ? 11.489 -12.684 5.173 1.00 90.12 172 ILE A CA 1
ATOM 1374 C C . ILE A 1 172 ? 10.970 -14.039 4.680 1.00 90.12 172 ILE A C 1
ATOM 1376 O O . ILE A 1 172 ? 9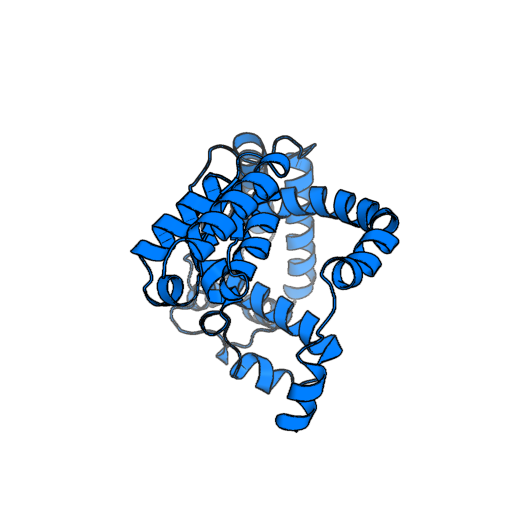.961 -14.083 3.984 1.00 90.12 172 ILE A O 1
ATOM 1380 N N . ALA A 1 173 ? 11.613 -15.147 5.066 1.00 87.06 173 ALA A N 1
ATOM 1381 C CA . ALA A 1 173 ? 11.153 -16.491 4.720 1.00 87.06 173 ALA A CA 1
ATOM 1382 C C . ALA A 1 173 ? 9.954 -16.951 5.571 1.00 87.06 173 ALA A C 1
ATOM 1384 O O . ALA A 1 173 ? 9.140 -17.761 5.125 1.00 87.06 173 ALA A O 1
ATOM 1385 N N . ARG A 1 174 ? 9.848 -16.476 6.820 1.00 88.25 174 ARG A N 1
ATOM 1386 C CA . ARG A 1 174 ? 8.842 -16.956 7.785 1.00 88.25 174 ARG A CA 1
ATOM 1387 C C . ARG A 1 174 ? 7.626 -16.053 7.906 1.00 88.25 174 ARG A C 1
ATOM 1389 O O . ARG A 1 174 ? 6.522 -16.555 8.135 1.00 88.25 174 ARG A O 1
ATOM 1396 N N . VAL A 1 175 ? 7.816 -14.741 7.814 1.00 89.69 175 VAL A N 1
ATOM 1397 C CA . VAL A 1 175 ? 6.741 -13.774 8.029 1.00 89.69 175 VAL A CA 1
ATOM 1398 C C . VAL A 1 175 ? 6.088 -13.448 6.695 1.00 89.69 175 VAL A C 1
ATOM 1400 O O . VAL A 1 175 ? 6.748 -13.009 5.760 1.00 89.69 175 VAL A O 1
ATOM 1403 N N . ARG A 1 176 ? 4.772 -13.644 6.620 1.00 88.00 176 ARG A N 1
ATOM 1404 C CA . ARG A 1 176 ? 3.960 -13.297 5.453 1.00 88.00 176 ARG A CA 1
ATOM 1405 C C . ARG A 1 176 ? 2.880 -12.304 5.851 1.00 88.00 176 ARG A C 1
ATOM 1407 O O . ARG A 1 176 ? 2.272 -12.461 6.910 1.00 88.00 176 ARG A O 1
ATOM 1414 N N . GLU A 1 177 ? 2.639 -11.305 5.007 1.00 90.19 177 GLU A N 1
ATOM 1415 C CA . GLU A 1 177 ? 1.654 -10.252 5.284 1.00 90.19 177 GLU A CA 1
ATOM 1416 C C . GLU A 1 177 ? 0.235 -10.817 5.427 1.00 90.19 177 GLU A C 1
ATOM 1418 O O . GLU A 1 177 ? -0.510 -10.411 6.315 1.00 90.19 177 GLU A O 1
ATOM 1423 N N . ASP A 1 178 ? -0.101 -11.835 4.633 1.00 88.50 178 ASP A N 1
ATOM 1424 C CA . ASP A 1 178 ? -1.388 -12.543 4.657 1.00 88.50 178 ASP A CA 1
ATOM 1425 C C . ASP A 1 178 ? -1.645 -13.363 5.934 1.00 88.50 178 ASP A C 1
ATOM 1427 O O . ASP A 1 178 ? -2.731 -13.908 6.113 1.00 88.50 178 ASP A O 1
ATOM 1431 N N . ARG A 1 179 ? -0.666 -13.442 6.842 1.00 88.38 179 ARG A N 1
ATOM 1432 C CA . ARG A 1 179 ? -0.795 -14.080 8.161 1.00 88.38 179 ARG A CA 1
ATOM 1433 C C . ARG A 1 179 ? -0.872 -13.077 9.308 1.00 88.38 179 ARG A C 1
ATOM 1435 O O . ARG A 1 179 ? -1.043 -13.481 10.458 1.00 88.38 179 ARG A O 1
ATOM 1442 N N . LEU A 1 180 ? -0.728 -11.786 9.024 1.00 90.38 180 LEU A N 1
ATOM 1443 C CA . LEU A 1 180 ? -0.812 -10.725 10.021 1.00 90.38 180 LEU A CA 1
ATOM 1444 C C . LEU A 1 180 ? -2.233 -10.151 10.031 1.00 90.38 180 LEU A C 1
ATOM 1446 O O . LEU A 1 180 ? -2.733 -9.807 8.961 1.00 90.38 180 LEU A O 1
ATOM 1450 N N . PRO A 1 181 ? -2.877 -9.960 11.200 1.00 91.06 181 PRO A N 1
ATOM 1451 C CA . PRO A 1 181 ? -4.196 -9.330 11.257 1.00 91.06 181 PRO A CA 1
ATOM 1452 C C . PRO A 1 181 ? -4.240 -7.971 10.551 1.00 91.06 181 PRO A C 1
ATOM 1454 O O . PRO A 1 181 ? -5.164 -7.696 9.791 1.00 91.06 181 PRO A O 1
ATOM 1457 N N . SER A 1 182 ? -3.199 -7.154 10.737 1.00 90.75 182 SER A N 1
ATOM 1458 C CA . SER A 1 182 ? -3.048 -5.874 10.045 1.00 90.75 182 SER A CA 1
ATOM 1459 C C . SER A 1 182 ? -2.894 -6.039 8.534 1.00 90.75 182 SER A C 1
ATOM 1461 O O . SER A 1 182 ? -3.500 -5.281 7.791 1.00 90.75 182 SER A O 1
ATOM 1463 N N . GLY A 1 183 ? -2.143 -7.036 8.063 1.00 91.94 183 GLY A N 1
ATOM 1464 C CA . GLY A 1 183 ? -1.975 -7.304 6.634 1.00 91.94 183 GLY A CA 1
ATOM 1465 C C . GLY A 1 183 ? -3.268 -7.775 5.968 1.00 91.94 183 GLY A C 1
ATOM 1466 O O . GLY A 1 183 ? -3.642 -7.266 4.914 1.00 91.94 183 GLY A O 1
ATOM 1467 N N . ILE A 1 184 ? -4.004 -8.678 6.624 1.00 93.50 184 ILE A N 1
ATOM 1468 C CA . ILE A 1 184 ? -5.308 -9.166 6.156 1.00 93.50 184 ILE A CA 1
ATOM 1469 C C . ILE A 1 184 ? -6.312 -8.013 6.069 1.00 93.50 184 ILE A C 1
ATOM 1471 O O . ILE A 1 184 ? -6.977 -7.858 5.045 1.00 93.50 184 ILE A O 1
ATOM 1475 N N . ILE A 1 185 ? -6.406 -7.183 7.114 1.00 93.88 185 ILE A N 1
ATOM 1476 C CA . ILE A 1 185 ? -7.321 -6.036 7.125 1.00 93.88 185 ILE A CA 1
ATOM 1477 C C . ILE A 1 185 ? -6.901 -5.003 6.078 1.00 93.88 185 ILE A C 1
ATOM 1479 O O . ILE A 1 185 ? -7.727 -4.620 5.256 1.00 93.88 185 ILE A O 1
ATOM 1483 N N . TYR A 1 186 ? -5.630 -4.592 6.059 1.00 93.06 186 TYR A N 1
ATOM 1484 C CA . TYR A 1 186 ? -5.114 -3.602 5.111 1.00 93.06 186 TYR A CA 1
ATOM 1485 C C . TYR A 1 186 ? -5.403 -4.001 3.662 1.00 93.06 186 T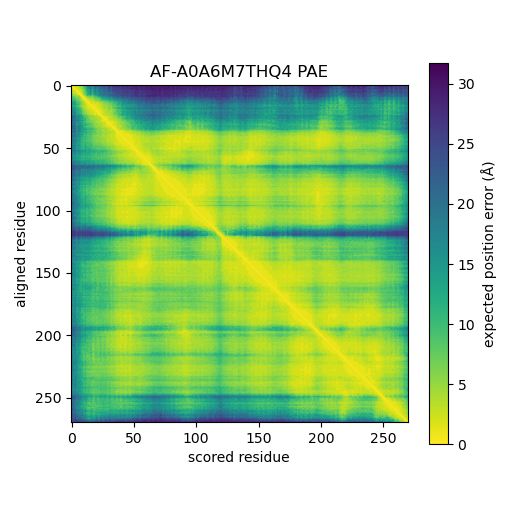YR A C 1
ATOM 1487 O O . TYR A 1 186 ? -5.947 -3.204 2.896 1.00 93.06 186 TYR A O 1
ATOM 1495 N N . ASN A 1 187 ? -5.078 -5.245 3.296 1.00 91.69 187 ASN A N 1
ATOM 1496 C CA . ASN A 1 187 ? -5.269 -5.740 1.938 1.00 91.69 187 ASN A CA 1
ATOM 1497 C C . ASN A 1 187 ? -6.749 -5.874 1.584 1.00 91.69 187 ASN A C 1
ATOM 1499 O O . ASN A 1 187 ? -7.142 -5.474 0.494 1.00 91.69 187 ASN A O 1
ATOM 1503 N N . ALA A 1 188 ? -7.593 -6.343 2.504 1.00 92.62 188 ALA A N 1
ATOM 1504 C CA . ALA A 1 188 ? -9.028 -6.406 2.256 1.00 92.62 188 ALA A CA 1
ATOM 1505 C C . ALA A 1 188 ? -9.638 -5.010 2.049 1.00 92.62 188 ALA A C 1
ATOM 1507 O O . ALA A 1 188 ? -10.394 -4.813 1.100 1.00 92.62 188 ALA A O 1
ATOM 1508 N N . ILE A 1 189 ? -9.275 -4.026 2.880 1.00 93.06 189 ILE A N 1
ATOM 1509 C CA . ILE A 1 189 ? -9.747 -2.650 2.698 1.00 93.06 189 ILE A CA 1
ATOM 1510 C C . ILE A 1 189 ? -9.230 -2.081 1.381 1.00 93.06 189 ILE A C 1
ATOM 1512 O O . ILE A 1 189 ? -10.029 -1.531 0.641 1.00 93.06 189 ILE A O 1
ATOM 1516 N N . ARG A 1 190 ? -7.951 -2.266 1.030 1.00 90.25 190 ARG A N 1
ATOM 1517 C CA . ARG A 1 190 ? -7.405 -1.831 -0.267 1.00 90.25 190 ARG A CA 1
ATOM 1518 C C . ARG A 1 190 ? -8.172 -2.431 -1.452 1.00 90.25 190 ARG A C 1
ATOM 1520 O O . ARG A 1 190 ? -8.528 -1.696 -2.363 1.00 90.25 190 ARG A O 1
ATOM 1527 N N . CYS A 1 191 ? -8.440 -3.737 -1.433 1.00 89.75 191 CYS A N 1
ATOM 1528 C CA . CYS A 1 191 ? -9.102 -4.441 -2.535 1.00 89.75 191 CYS A CA 1
ATOM 1529 C C . CYS A 1 191 ? -10.593 -4.107 -2.671 1.00 89.75 191 CYS A C 1
ATOM 1531 O O . CYS A 1 191 ? -11.133 -4.147 -3.774 1.00 89.75 191 CYS A O 1
ATOM 1533 N N . PHE A 1 192 ? -11.275 -3.823 -1.560 1.00 90.94 192 PHE A N 1
ATOM 1534 C CA . PHE A 1 192 ? -12.715 -3.550 -1.550 1.00 90.94 192 PHE A CA 1
ATOM 1535 C C . PHE A 1 192 ? -13.057 -2.076 -1.342 1.00 90.94 192 PHE A C 1
ATOM 1537 O O . PHE A 1 192 ? -14.241 -1.742 -1.245 1.00 90.94 192 PHE A O 1
ATOM 1544 N N . HIS A 1 193 ? -12.054 -1.197 -1.287 1.00 87.88 193 HIS A N 1
ATOM 1545 C CA . HIS A 1 193 ? -12.288 0.235 -1.229 1.00 87.88 193 HIS A CA 1
ATOM 1546 C C . HIS A 1 193 ? -13.051 0.665 -2.487 1.00 87.88 193 HIS A C 1
ATOM 1548 O O . HIS A 1 193 ? -12.617 0.340 -3.595 1.00 87.88 193 HIS A O 1
ATOM 1554 N N . PRO A 1 194 ? -14.180 1.385 -2.353 1.00 84.88 194 PRO A N 1
ATOM 1555 C CA . PRO A 1 194 ? -14.910 1.875 -3.510 1.00 84.88 194 PRO A CA 1
ATOM 1556 C C . PRO A 1 194 ? -14.002 2.714 -4.409 1.00 84.88 194 PRO A C 1
ATOM 1558 O O . PRO A 1 194 ? -13.276 3.585 -3.918 1.00 84.88 194 PRO A O 1
ATOM 1561 N N . ASP A 1 195 ? -14.062 2.467 -5.717 1.00 83.06 195 ASP A N 1
ATOM 1562 C CA . ASP A 1 195 ? -13.369 3.321 -6.671 1.00 83.06 195 ASP A CA 1
ATOM 1563 C C . ASP A 1 195 ? -14.123 4.648 -6.792 1.00 83.06 195 ASP A C 1
ATOM 1565 O O . ASP A 1 195 ? -15.287 4.702 -7.198 1.00 83.06 195 ASP A O 1
ATOM 1569 N N . THR A 1 196 ? -13.480 5.725 -6.359 1.00 84.12 196 THR A N 1
ATOM 1570 C CA . THR A 1 196 ? -14.046 7.072 -6.346 1.00 84.12 196 THR A CA 1
ATOM 1571 C C . THR A 1 196 ? -13.506 7.889 -7.506 1.00 84.12 196 THR A C 1
ATOM 1573 O O . THR A 1 196 ? -12.432 7.622 -8.041 1.00 84.12 196 THR A O 1
ATOM 1576 N N . HIS A 1 197 ? -14.249 8.927 -7.899 1.00 86.69 197 HIS A N 1
ATOM 1577 C CA . HIS A 1 197 ? -13.781 9.845 -8.937 1.00 86.69 197 HIS A CA 1
ATOM 1578 C C . HIS A 1 197 ? -12.432 10.488 -8.566 1.00 86.69 197 HIS A C 1
ATOM 1580 O O . HIS A 1 197 ? -11.556 10.581 -9.418 1.00 86.69 197 HIS A O 1
ATOM 1586 N N . GLU A 1 198 ? -12.270 10.851 -7.290 1.00 91.38 198 GLU A N 1
ATOM 1587 C CA . GLU A 1 198 ? -11.060 11.446 -6.717 1.00 91.38 198 GLU A CA 1
ATOM 1588 C C . GLU A 1 198 ? -10.336 10.448 -5.794 1.00 91.38 198 GLU A C 1
ATOM 1590 O O . GLU A 1 198 ? -10.976 9.759 -4.995 1.00 91.38 198 GLU A O 1
ATOM 1595 N N . TRP A 1 199 ? -9.013 10.385 -5.902 1.00 91.75 199 TRP A N 1
ATOM 1596 C CA . TRP A 1 199 ? -8.076 9.592 -5.114 1.00 91.75 199 TRP A CA 1
ATOM 1597 C C . TRP A 1 199 ? -7.530 10.452 -3.974 1.00 91.75 199 TRP A C 1
ATOM 1599 O O . TRP A 1 199 ? -6.475 11.075 -4.083 1.00 91.75 199 TRP A O 1
ATOM 1609 N N . ASP A 1 200 ? -8.296 10.509 -2.888 1.00 88.44 200 ASP A N 1
ATOM 1610 C CA . ASP A 1 200 ? -7.978 11.313 -1.709 1.00 88.44 200 ASP A CA 1
ATOM 1611 C C . ASP A 1 200 ? -6.746 10.759 -0.980 1.00 88.44 200 ASP A C 1
ATOM 1613 O O . ASP A 1 200 ? -6.684 9.569 -0.662 1.00 88.44 200 ASP A O 1
ATOM 1617 N N . GLY A 1 201 ? -5.778 11.623 -0.663 1.00 84.19 201 GLY A N 1
ATOM 1618 C CA . GLY A 1 201 ? -4.587 11.216 0.086 1.00 84.19 201 GLY A CA 1
ATOM 1619 C C . GLY A 1 201 ? -4.909 10.613 1.460 1.00 84.19 201 GLY A C 1
ATOM 1620 O O . GLY A 1 201 ? -4.203 9.712 1.919 1.00 84.19 201 GLY A O 1
ATOM 1621 N N . SER A 1 202 ? -5.998 11.049 2.102 1.00 84.50 202 SER A N 1
ATOM 1622 C CA . SER A 1 202 ? -6.416 10.533 3.416 1.00 84.50 202 SER A CA 1
ATOM 1623 C C . SER A 1 202 ? -6.734 9.032 3.409 1.00 84.50 202 SER A C 1
ATOM 1625 O O . SER A 1 202 ? -6.519 8.368 4.423 1.00 84.50 202 SER A O 1
ATOM 1627 N N . GLU A 1 203 ? -7.069 8.456 2.246 1.00 86.88 203 GLU A N 1
ATOM 1628 C CA . GLU A 1 203 ? -7.322 7.018 2.074 1.00 86.88 203 GLU A CA 1
ATOM 1629 C C . GLU A 1 203 ? -6.138 6.154 2.543 1.00 86.88 203 GLU A C 1
ATOM 1631 O O . GLU A 1 203 ? -6.313 5.016 2.987 1.00 86.88 203 GLU A O 1
ATOM 1636 N N . LEU A 1 204 ? -4.898 6.648 2.437 1.00 86.25 204 LEU A N 1
ATOM 1637 C CA . LEU A 1 204 ? -3.743 5.904 2.941 1.00 86.25 204 LEU A CA 1
ATOM 1638 C C . LEU A 1 204 ? -3.746 5.821 4.472 1.00 86.25 204 LEU A C 1
ATOM 1640 O O . LEU A 1 204 ? -3.498 4.747 5.020 1.00 86.25 204 LEU A O 1
ATOM 1644 N N . ALA A 1 205 ? -4.033 6.932 5.150 1.00 85.94 205 ALA A N 1
ATOM 1645 C CA . ALA A 1 205 ? -4.098 6.983 6.606 1.00 85.94 205 ALA A CA 1
ATOM 1646 C C . ALA A 1 205 ? -5.266 6.137 7.132 1.00 85.94 205 ALA A C 1
ATOM 1648 O O . ALA A 1 205 ? -5.072 5.336 8.049 1.00 85.94 205 ALA A O 1
ATOM 1649 N N . ASP A 1 206 ? -6.433 6.229 6.492 1.00 87.50 206 ASP A N 1
ATOM 1650 C CA . ASP A 1 206 ? -7.623 5.465 6.872 1.00 87.50 206 ASP A CA 1
ATOM 1651 C C . ASP A 1 206 ? -7.385 3.956 6.773 1.00 87.50 206 ASP A C 1
ATOM 1653 O O . ASP A 1 206 ? -7.759 3.206 7.675 1.00 87.50 206 ASP A O 1
ATOM 1657 N N . ARG A 1 207 ? -6.663 3.492 5.743 1.00 89.50 207 ARG A N 1
ATOM 1658 C CA . ARG A 1 207 ? -6.258 2.080 5.621 1.00 89.50 207 ARG A CA 1
ATOM 1659 C C . ARG A 1 207 ? -5.359 1.614 6.766 1.00 89.50 207 ARG A C 1
ATOM 1661 O O . ARG A 1 207 ? -5.512 0.488 7.246 1.00 89.50 207 ARG A O 1
ATOM 1668 N N . TYR A 1 208 ? -4.423 2.449 7.218 1.00 88.94 208 TYR A N 1
ATOM 1669 C CA . TYR A 1 208 ? -3.579 2.112 8.368 1.00 88.94 208 TYR A CA 1
ATOM 1670 C C . TYR A 1 208 ? -4.366 2.122 9.682 1.00 88.94 208 TYR A C 1
ATOM 1672 O O . TYR A 1 208 ? -4.199 1.211 10.492 1.00 88.94 208 TYR A O 1
ATOM 1680 N N . LEU A 1 209 ? -5.261 3.093 9.882 1.00 88.12 209 LEU A N 1
ATOM 1681 C CA . LEU A 1 209 ? -6.110 3.162 11.075 1.00 88.12 209 LEU A CA 1
ATOM 1682 C C . LEU A 1 209 ? -7.119 2.011 11.129 1.00 88.12 209 LEU A C 1
ATOM 1684 O O . LEU A 1 209 ? -7.325 1.426 12.191 1.00 88.12 209 LEU A O 1
ATOM 1688 N N . ALA A 1 210 ? -7.671 1.607 9.984 1.00 91.56 210 ALA A N 1
ATOM 1689 C CA . ALA A 1 210 ? -8.564 0.460 9.858 1.00 91.56 210 ALA A CA 1
ATOM 1690 C C . ALA A 1 210 ? -7.954 -0.832 10.426 1.00 91.56 210 ALA A C 1
ATOM 1692 O O . ALA A 1 210 ? -8.672 -1.660 10.984 1.00 91.56 210 ALA A O 1
ATOM 1693 N N . CYS A 1 211 ? -6.630 -1.000 10.357 1.00 92.75 211 CYS A N 1
ATOM 1694 C CA . CYS A 1 211 ? -5.944 -2.171 10.907 1.00 92.75 211 CYS A CA 1
ATOM 1695 C C . CYS A 1 211 ? -6.102 -2.308 12.431 1.00 92.75 211 CYS A C 1
ATOM 1697 O O . CYS A 1 211 ? -5.962 -3.409 12.965 1.00 92.75 211 CYS A O 1
ATOM 1699 N N . LEU A 1 212 ? -6.430 -1.219 13.136 1.00 90.44 212 LEU A N 1
ATOM 1700 C CA . LEU A 1 212 ? -6.710 -1.242 14.572 1.00 90.44 212 LEU A CA 1
ATOM 17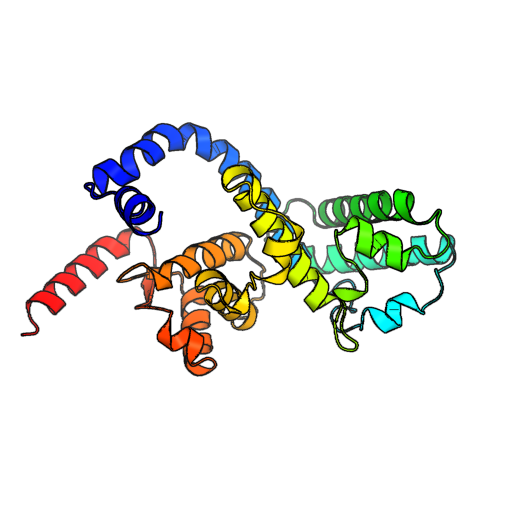01 C C . LEU A 1 212 ? -8.052 -1.907 14.906 1.00 90.44 212 LEU A C 1
ATOM 1703 O O . LEU A 1 212 ? -8.264 -2.286 16.059 1.00 90.44 212 LEU A O 1
ATOM 1707 N N . ALA A 1 213 ? -8.914 -2.151 13.913 1.00 92.88 213 ALA A N 1
ATOM 1708 C CA . ALA A 1 213 ? -10.190 -2.838 14.098 1.00 92.88 213 ALA A CA 1
ATOM 1709 C C . ALA A 1 213 ? -10.054 -4.288 14.586 1.00 92.88 213 ALA A C 1
ATOM 1711 O O . ALA A 1 213 ? -11.024 -4.852 15.082 1.00 92.88 213 ALA A O 1
ATOM 1712 N N . ALA A 1 214 ? -8.872 -4.905 14.493 1.00 91.38 214 ALA A N 1
ATOM 1713 C CA . ALA A 1 214 ? -8.618 -6.200 15.130 1.00 91.38 214 ALA A CA 1
ATOM 1714 C C . ALA A 1 214 ? -8.486 -6.105 16.664 1.00 91.38 214 ALA A C 1
ATOM 1716 O O . ALA A 1 214 ? -8.683 -7.094 17.375 1.00 91.38 214 ALA A O 1
ATOM 1717 N N . TYR A 1 215 ? -8.136 -4.922 17.176 1.00 87.75 215 TYR A N 1
ATOM 1718 C CA . TYR A 1 215 ? -7.701 -4.715 18.558 1.00 87.75 215 TYR A CA 1
ATOM 1719 C C . TYR A 1 215 ? -8.644 -3.817 19.365 1.00 87.75 215 TYR A C 1
ATOM 1721 O O . TYR A 1 215 ? -8.691 -3.946 20.585 1.00 87.75 215 TYR A O 1
ATOM 1729 N N . GLY A 1 216 ? -9.398 -2.931 18.711 1.00 84.56 216 GLY A N 1
ATOM 1730 C CA . GLY A 1 216 ? -10.397 -2.083 19.362 1.00 84.56 216 GLY A CA 1
ATOM 1731 C C . GLY A 1 216 ? -11.757 -2.765 19.499 1.00 84.56 216 GLY A C 1
ATOM 1732 O O . GLY A 1 216 ? -12.194 -3.477 18.599 1.00 84.56 216 GLY A O 1
ATOM 1733 N N . ASP A 1 217 ? -12.469 -2.513 20.599 1.00 83.50 217 ASP A N 1
ATOM 1734 C CA . ASP A 1 217 ? -13.845 -3.006 20.768 1.00 83.50 217 ASP A CA 1
ATOM 1735 C C . ASP A 1 217 ? -14.808 -2.391 19.750 1.00 83.50 217 ASP A C 1
ATOM 1737 O O . ASP A 1 217 ? -15.731 -3.058 19.283 1.00 83.50 217 ASP A O 1
ATOM 1741 N N . VAL A 1 218 ? -14.565 -1.127 19.392 1.00 87.94 218 VAL A N 1
ATOM 1742 C CA . VAL A 1 218 ? -15.247 -0.398 18.321 1.00 87.94 218 VAL A CA 1
ATOM 1743 C C . VAL A 1 218 ? -14.222 0.449 17.580 1.00 87.94 218 VAL A C 1
ATOM 1745 O O . VAL A 1 218 ? -13.409 1.122 18.210 1.00 87.94 218 VAL A O 1
ATOM 1748 N N . THR A 1 219 ? -14.268 0.442 16.251 1.00 90.25 219 THR A N 1
ATOM 1749 C CA . THR A 1 219 ? -13.481 1.353 15.406 1.00 90.25 219 THR A CA 1
ATOM 1750 C C . THR A 1 219 ? -14.416 2.233 14.594 1.00 90.25 219 THR A C 1
ATOM 1752 O O . THR A 1 219 ? -15.247 1.723 13.846 1.00 90.25 219 THR A O 1
ATOM 1755 N N . TYR A 1 220 ? -14.290 3.549 14.747 1.00 90.00 220 TYR A N 1
ATOM 1756 C CA . TYR A 1 220 ? -15.045 4.508 13.947 1.00 90.00 220 TYR A CA 1
ATOM 1757 C C . TYR A 1 220 ? -14.269 4.856 12.687 1.00 90.00 220 TYR A C 1
ATOM 1759 O O . TYR A 1 220 ? -13.083 5.172 12.756 1.00 90.00 220 TYR A O 1
ATOM 1767 N N . VAL A 1 221 ? -14.948 4.796 11.549 1.00 90.31 221 VAL A N 1
ATOM 1768 C CA . VAL A 1 221 ? -14.378 5.088 10.234 1.00 90.31 221 VAL A CA 1
ATOM 1769 C C . VAL A 1 221 ? -15.308 6.005 9.442 1.00 90.31 221 VAL A C 1
ATOM 1771 O O . VAL A 1 221 ? -16.485 6.181 9.783 1.00 90.31 221 VAL A O 1
ATOM 1774 N N . ASP A 1 222 ? -14.789 6.603 8.374 1.00 88.56 222 ASP A N 1
ATOM 1775 C CA . ASP A 1 222 ? -15.606 7.366 7.442 1.00 88.56 222 ASP A CA 1
ATOM 1776 C C . ASP A 1 222 ? -16.545 6.445 6.628 1.00 88.56 222 ASP A C 1
ATOM 1778 O O . ASP A 1 222 ? -16.491 5.212 6.679 1.00 88.56 222 ASP A O 1
ATOM 1782 N N . LYS A 1 223 ? -17.438 7.049 5.837 1.00 88.69 223 LYS A N 1
ATOM 1783 C CA . LYS A 1 223 ? -18.437 6.315 5.044 1.00 88.69 223 LYS A CA 1
ATOM 1784 C C . LYS A 1 223 ? -17.816 5.340 4.027 1.00 88.69 223 LYS A C 1
ATOM 1786 O O . LYS A 1 223 ? -18.367 4.262 3.828 1.00 88.69 223 LYS A O 1
ATOM 1791 N N . ARG A 1 224 ? -16.742 5.729 3.338 1.00 88.31 224 ARG A N 1
ATOM 1792 C CA . ARG A 1 224 ? -16.094 4.947 2.270 1.00 88.31 224 ARG A CA 1
ATOM 1793 C C . ARG A 1 224 ? -15.370 3.748 2.864 1.00 88.31 224 ARG A C 1
ATOM 1795 O O . ARG A 1 224 ? -15.595 2.624 2.415 1.00 88.31 224 ARG A O 1
ATOM 1802 N N . THR A 1 225 ? -14.604 3.978 3.927 1.00 91.12 225 THR A N 1
ATOM 1803 C CA . THR A 1 225 ? -13.929 2.908 4.662 1.00 91.12 225 THR A CA 1
ATOM 1804 C C . THR A 1 225 ? -14.946 1.932 5.259 1.00 91.12 225 THR A C 1
ATOM 1806 O O . THR A 1 225 ? -14.764 0.721 5.147 1.00 91.12 225 THR A O 1
ATOM 1809 N N . TYR A 1 226 ? -16.075 2.415 5.794 1.00 93.25 226 TYR A N 1
ATOM 1810 C CA . TYR A 1 226 ? -17.153 1.545 6.284 1.00 93.25 226 TYR A CA 1
ATOM 1811 C C . TYR A 1 226 ? -17.711 0.610 5.196 1.00 93.25 226 TYR A C 1
ATOM 1813 O O . TYR A 1 226 ? -17.875 -0.588 5.430 1.00 93.25 226 TYR A O 1
ATOM 1821 N N . GLU A 1 227 ? -17.972 1.121 3.988 1.00 93.31 227 GLU A N 1
ATOM 1822 C CA . GLU A 1 227 ? -18.430 0.280 2.872 1.00 93.31 227 GLU A CA 1
ATOM 1823 C C . GLU A 1 227 ? -17.377 -0.756 2.458 1.00 93.31 227 GLU A C 1
ATOM 1825 O O . GLU A 1 227 ? -17.730 -1.907 2.187 1.00 93.31 227 GLU A O 1
ATOM 1830 N N . ALA A 1 228 ? -16.091 -0.391 2.481 1.00 93.69 228 ALA A N 1
ATOM 1831 C CA . ALA A 1 228 ? -14.998 -1.334 2.249 1.00 93.69 228 ALA A CA 1
ATOM 1832 C C . ALA A 1 228 ? -15.003 -2.463 3.295 1.00 93.69 228 ALA A C 1
ATOM 1834 O O . ALA A 1 228 ? -14.938 -3.636 2.929 1.00 93.69 228 ALA A O 1
ATOM 1835 N N . PHE A 1 229 ? -15.178 -2.136 4.584 1.00 95.00 229 PHE A N 1
ATOM 1836 C CA . PHE A 1 229 ? -15.342 -3.122 5.662 1.00 95.00 229 PHE A CA 1
ATOM 1837 C C . PHE A 1 229 ? -16.544 -4.039 5.430 1.00 95.00 229 PHE A C 1
ATOM 1839 O O . PHE A 1 229 ? -16.443 -5.254 5.618 1.00 95.00 229 PHE A O 1
ATOM 1846 N N . ARG A 1 230 ? -17.683 -3.475 5.018 1.00 95.25 230 ARG A N 1
ATOM 1847 C CA . ARG A 1 230 ? -18.903 -4.242 4.751 1.00 95.25 230 ARG A CA 1
ATOM 1848 C C . ARG A 1 230 ? -18.686 -5.251 3.622 1.00 95.25 230 ARG A C 1
ATOM 1850 O O . ARG A 1 230 ? -19.034 -6.420 3.780 1.00 95.25 230 ARG A O 1
ATOM 1857 N N . LEU A 1 231 ? -18.096 -4.820 2.507 1.00 95.00 231 LEU A N 1
ATOM 1858 C CA . LEU A 1 231 ? -17.783 -5.688 1.368 1.00 95.00 231 LEU A CA 1
ATOM 1859 C C . LEU A 1 231 ? -16.727 -6.742 1.725 1.00 95.00 231 LEU A C 1
ATOM 1861 O O . LEU A 1 231 ? -16.903 -7.916 1.400 1.00 95.00 231 LEU A O 1
ATOM 1865 N N . ALA A 1 232 ? -15.674 -6.346 2.441 1.00 94.81 232 ALA A N 1
ATOM 1866 C CA . ALA A 1 232 ? -14.626 -7.244 2.914 1.00 94.81 232 ALA A CA 1
ATOM 1867 C C . ALA A 1 232 ? -15.182 -8.354 3.816 1.00 94.81 232 ALA A C 1
ATOM 1869 O O . ALA A 1 232 ? -14.887 -9.528 3.600 1.00 94.81 232 ALA A O 1
ATOM 1870 N N . ARG A 1 233 ? -16.056 -8.003 4.769 1.00 94.94 233 ARG A N 1
ATOM 1871 C CA . ARG A 1 233 ? -16.712 -8.960 5.673 1.00 94.94 233 ARG A CA 1
ATOM 1872 C C . ARG A 1 233 ? -17.597 -9.958 4.924 1.00 94.94 233 ARG A C 1
ATOM 1874 O O . ARG A 1 233 ? -17.702 -11.100 5.349 1.00 94.94 233 ARG A O 1
ATOM 1881 N N . GLN A 1 234 ? -18.215 -9.550 3.816 1.00 94.19 234 GLN A N 1
ATOM 1882 C CA . GLN A 1 234 ? -19.031 -10.442 2.983 1.00 94.19 234 GLN A CA 1
ATOM 1883 C C . GLN A 1 234 ? -18.193 -11.395 2.123 1.00 94.19 234 GLN A C 1
ATOM 1885 O O . GLN A 1 234 ? -18.646 -12.494 1.821 1.00 94.19 234 GLN A O 1
ATOM 1890 N N . LYS A 1 235 ? -16.997 -10.973 1.700 1.00 93.81 235 LYS A N 1
ATOM 1891 C CA . LYS A 1 235 ? -16.168 -11.706 0.730 1.00 93.81 235 LYS A CA 1
ATOM 1892 C C . LYS A 1 235 ? -15.002 -12.479 1.348 1.00 93.81 235 LYS A C 1
ATOM 1894 O O . LYS A 1 235 ? -14.366 -13.256 0.644 1.00 93.81 235 LYS A O 1
ATOM 1899 N N . SER A 1 236 ? -14.697 -12.271 2.629 1.00 93.88 236 SER A N 1
ATOM 1900 C CA . SER A 1 236 ? -13.593 -12.938 3.321 1.00 93.88 236 SER A CA 1
ATOM 1901 C C . SER A 1 236 ? -13.985 -13.338 4.743 1.00 93.88 236 SER A C 1
ATOM 1903 O O . SER A 1 236 ? -14.154 -12.494 5.623 1.00 93.88 236 SER A O 1
ATOM 1905 N N . GLU A 1 237 ? -14.070 -14.648 4.982 1.00 92.81 237 GLU A N 1
ATOM 1906 C CA . GLU A 1 237 ? -14.340 -15.213 6.310 1.00 92.81 237 GLU A CA 1
ATOM 1907 C C . GLU A 1 237 ? -13.232 -14.865 7.309 1.00 92.81 237 GLU A C 1
ATOM 1909 O O . GLU A 1 237 ? -13.511 -14.448 8.433 1.00 92.81 237 GLU A O 1
ATOM 1914 N N . THR A 1 238 ? -11.968 -14.950 6.882 1.00 92.56 238 THR A N 1
ATOM 1915 C CA . THR A 1 238 ? -10.811 -14.579 7.708 1.00 92.56 238 THR A CA 1
ATOM 1916 C C . THR A 1 238 ? -10.889 -13.120 8.146 1.00 92.56 238 THR A C 1
ATOM 1918 O O . THR A 1 238 ? -10.673 -12.810 9.316 1.00 92.56 238 THR A O 1
ATOM 1921 N N . PHE A 1 239 ? -11.246 -12.214 7.231 1.00 93.94 239 PHE A N 1
ATOM 1922 C CA . PHE A 1 239 ? -11.464 -10.813 7.577 1.00 93.94 239 PHE A CA 1
ATOM 1923 C C . PHE A 1 239 ? -12.622 -10.655 8.567 1.00 93.94 239 PHE A C 1
ATOM 1925 O O . PHE A 1 239 ? -12.485 -9.940 9.557 1.00 93.94 239 PHE A O 1
ATOM 1932 N N . ALA A 1 240 ? -13.748 -11.336 8.332 1.00 93.25 240 ALA A N 1
ATOM 1933 C CA . ALA A 1 240 ? -14.927 -11.260 9.190 1.00 93.25 240 ALA A CA 1
ATOM 1934 C C . ALA A 1 240 ? -14.660 -11.736 10.628 1.00 93.25 240 ALA A C 1
ATOM 1936 O O . ALA A 1 240 ? -15.239 -11.179 11.564 1.00 93.25 240 ALA A O 1
ATOM 1937 N N . ALA A 1 241 ? -13.786 -12.734 10.791 1.00 92.88 241 ALA A N 1
ATOM 1938 C CA . ALA A 1 241 ? -13.361 -13.256 12.086 1.00 92.88 241 ALA A CA 1
ATOM 1939 C C . ALA A 1 241 ? -12.372 -12.330 12.819 1.00 92.88 241 ALA A C 1
ATOM 1941 O O . ALA A 1 241 ? -12.351 -12.311 14.047 1.00 92.88 241 ALA A O 1
ATOM 1942 N N . LEU A 1 242 ? -11.551 -11.573 12.082 1.00 92.94 242 LEU A N 1
ATOM 1943 C CA . LEU A 1 242 ? -10.529 -10.690 12.653 1.00 92.94 242 LEU A CA 1
ATOM 1944 C C . LEU A 1 242 ? -11.048 -9.290 12.962 1.00 92.94 242 LEU A C 1
ATOM 1946 O O . LEU A 1 242 ? -10.765 -8.748 14.030 1.00 92.94 242 LEU A O 1
ATOM 1950 N N . ALA A 1 243 ? -11.766 -8.682 12.019 1.00 91.44 243 ALA A N 1
ATOM 1951 C CA . ALA A 1 243 ? -12.307 -7.348 12.195 1.00 91.44 243 ALA A CA 1
ATOM 1952 C C . ALA A 1 243 ? -13.389 -7.393 13.277 1.00 91.44 243 ALA A C 1
ATOM 1954 O O . ALA A 1 243 ? -14.401 -8.089 13.137 1.00 91.44 243 ALA A O 1
ATOM 1955 N N . ARG A 1 244 ? -13.193 -6.630 14.354 1.00 91.38 244 ARG A N 1
ATOM 1956 C CA . ARG A 1 244 ? -14.207 -6.439 15.391 1.00 91.38 244 ARG A CA 1
ATOM 1957 C C . ARG A 1 244 ? -15.285 -5.479 14.886 1.00 91.38 244 ARG A C 1
ATOM 1959 O O . ARG A 1 244 ? -15.541 -5.354 13.684 1.00 91.38 244 ARG A O 1
ATOM 1966 N N . HIS A 1 245 ? -15.988 -4.850 15.812 1.00 90.31 245 HIS A N 1
ATOM 1967 C CA . HIS A 1 245 ? -17.080 -3.965 15.480 1.00 90.31 245 HIS A CA 1
ATOM 1968 C C . HIS A 1 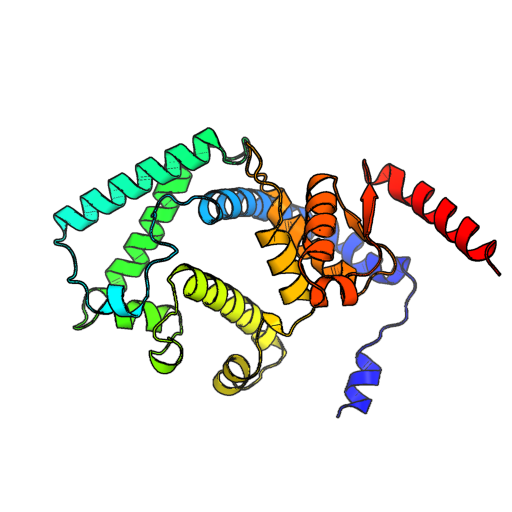245 ? -16.560 -2.656 14.877 1.00 90.31 245 HIS A C 1
ATOM 1970 O O . HIS A 1 245 ? -15.650 -2.021 15.410 1.00 90.31 245 HIS A O 1
ATOM 1976 N N . VAL A 1 246 ? -17.156 -2.260 13.757 1.00 92.06 246 VAL A N 1
ATOM 1977 C CA . VAL A 1 246 ? -16.811 -1.041 13.028 1.00 92.06 246 VAL A CA 1
ATOM 1978 C C . VAL A 1 246 ? -18.078 -0.228 12.854 1.00 92.06 246 VAL A C 1
ATOM 1980 O O . VAL A 1 246 ? -19.117 -0.786 12.505 1.00 92.06 246 VAL A O 1
ATOM 1983 N N . GLU A 1 247 ? -17.978 1.071 13.102 1.00 91.50 247 GLU A N 1
ATOM 1984 C CA . GLU A 1 247 ? -19.083 2.021 13.028 1.00 91.50 247 GLU A CA 1
ATOM 1985 C C . GLU A 1 247 ? -18.711 3.215 12.162 1.00 91.50 247 GLU A C 1
ATOM 1987 O O . GLU A 1 247 ? -17.540 3.555 11.990 1.00 91.50 247 GLU A O 1
ATOM 1992 N N . LYS A 1 248 ? -19.730 3.875 11.618 1.00 91.88 248 LYS A N 1
ATOM 1993 C CA . LYS A 1 248 ? -19.541 5.103 10.850 1.00 91.88 248 LYS A CA 1
ATOM 1994 C C . LYS A 1 248 ? -19.711 6.321 11.755 1.00 91.88 248 LYS A C 1
ATOM 1996 O O . LYS A 1 248 ? -20.745 6.477 12.406 1.00 91.88 248 LYS A O 1
ATOM 2001 N N . ALA A 1 249 ? -18.762 7.251 11.690 1.00 86.75 249 ALA A N 1
ATOM 2002 C CA . ALA A 1 249 ? -18.906 8.584 12.273 1.00 86.75 249 ALA A CA 1
ATOM 2003 C C . ALA A 1 249 ? -18.952 9.654 11.171 1.00 86.75 249 ALA A C 1
ATOM 2005 O O . ALA A 1 249 ? -18.214 9.587 10.191 1.00 86.75 249 ALA A O 1
ATOM 2006 N N . GLY A 1 250 ? -19.850 10.636 11.308 1.00 72.75 250 GLY A N 1
ATOM 2007 C CA . GLY A 1 250 ? -19.898 11.802 10.410 1.00 72.75 250 GLY A CA 1
ATOM 2008 C C . GLY A 1 250 ? -18.807 12.840 10.703 1.00 72.75 250 GLY A C 1
ATOM 2009 O O . GLY A 1 250 ? -18.486 13.644 9.835 1.00 72.75 250 GLY A O 1
ATOM 2010 N N . GLY A 1 251 ? -18.241 12.785 11.909 1.00 76.62 251 GLY A N 1
ATOM 2011 C CA . GLY A 1 251 ? -17.207 13.666 12.436 1.00 76.62 251 GLY A CA 1
ATOM 2012 C C . GLY A 1 251 ? -16.771 13.192 13.826 1.00 76.62 251 GLY A C 1
ATOM 2013 O O . GLY A 1 251 ? -17.452 12.374 14.454 1.00 76.62 251 GLY A O 1
ATOM 2014 N N . TYR A 1 252 ? -15.620 13.676 14.298 1.00 77.12 252 TYR A N 1
ATOM 2015 C CA . TYR A 1 252 ? -15.056 13.298 15.603 1.00 77.12 252 TYR A CA 1
ATOM 2016 C C . TYR A 1 252 ? -15.959 13.678 16.785 1.00 77.12 252 TYR A C 1
ATOM 2018 O O . TYR A 1 252 ? -15.985 12.989 17.801 1.00 77.12 252 TYR A O 1
ATOM 2026 N N . ASP A 1 253 ? -16.718 14.755 16.637 1.00 83.06 253 ASP A N 1
ATOM 2027 C CA . ASP A 1 253 ? -17.676 15.296 17.597 1.00 83.06 253 ASP A CA 1
ATOM 2028 C C . ASP A 1 253 ? -18.863 14.360 17.873 1.00 83.06 253 ASP A C 1
ATOM 2030 O O . ASP A 1 253 ? -19.405 14.361 18.978 1.00 83.06 253 ASP A O 1
ATOM 2034 N N . ALA A 1 254 ? -19.232 13.508 16.914 1.00 83.94 254 ALA A N 1
ATOM 2035 C CA . ALA A 1 254 ? -20.312 12.537 17.088 1.00 83.94 254 ALA A CA 1
ATOM 2036 C C . ALA A 1 254 ? -19.899 11.303 17.917 1.00 83.94 254 ALA A C 1
ATOM 2038 O O . ALA A 1 254 ? -20.751 10.656 18.534 1.00 83.94 254 ALA A O 1
ATOM 2039 N N . ILE A 1 255 ? -18.601 10.979 17.958 1.00 85.62 255 ILE A N 1
ATOM 2040 C CA . ILE A 1 255 ? -18.081 9.732 18.541 1.00 85.62 255 ILE A CA 1
ATOM 2041 C C . ILE A 1 255 ? -18.386 9.604 20.046 1.00 85.62 255 ILE A C 1
ATOM 2043 O O . ILE A 1 255 ? -18.860 8.539 20.452 1.00 85.62 255 ILE A O 1
ATOM 2047 N N . PRO A 1 256 ? -18.183 10.631 20.903 1.00 84.94 256 PRO A N 1
ATOM 2048 C CA . PRO A 1 256 ? -18.472 10.511 22.334 1.00 84.94 256 PRO A CA 1
ATOM 2049 C C . PRO A 1 256 ? -19.936 10.167 22.625 1.00 84.94 256 PRO A C 1
ATOM 2051 O O . PRO A 1 256 ? -20.212 9.315 23.469 1.00 84.94 256 PRO A O 1
ATOM 2054 N N . GLY A 1 257 ? -20.873 10.784 21.897 1.00 84.88 257 GLY A N 1
ATOM 2055 C CA . GLY A 1 257 ? -22.303 10.504 22.038 1.00 84.88 257 GLY A CA 1
ATOM 2056 C C . GLY A 1 257 ? -22.659 9.077 21.615 1.00 84.88 257 GLY A C 1
ATOM 2057 O O . GLY A 1 257 ? -23.393 8.387 22.323 1.00 84.88 257 GLY A O 1
ATOM 2058 N N . GLN A 1 258 ? -22.086 8.604 20.505 1.00 86.81 258 GLN A N 1
ATOM 2059 C CA . GLN A 1 258 ? -22.272 7.233 20.019 1.00 86.81 258 GLN A CA 1
ATOM 2060 C C . GLN A 1 258 ? -21.698 6.193 20.997 1.00 86.81 258 GLN A C 1
ATOM 2062 O O . GLN A 1 258 ? -22.349 5.190 21.294 1.00 86.81 258 GLN A O 1
ATOM 2067 N N . LEU A 1 259 ? -20.515 6.455 21.563 1.00 84.62 259 LEU A N 1
ATOM 2068 C CA . LEU A 1 259 ? -19.907 5.602 22.587 1.00 84.62 259 LEU A CA 1
ATOM 2069 C C . LEU A 1 259 ? -20.745 5.554 23.868 1.00 84.62 259 LEU A C 1
ATOM 2071 O O . LEU A 1 259 ? -20.999 4.466 24.383 1.00 84.62 259 LEU A O 1
ATOM 2075 N N . ALA A 1 260 ? -21.207 6.705 24.365 1.00 83.75 260 ALA A N 1
ATOM 2076 C CA . ALA A 1 260 ? -22.040 6.772 25.565 1.00 83.75 260 ALA A CA 1
ATOM 2077 C C . ALA A 1 260 ? -23.347 5.981 25.395 1.00 83.75 260 ALA A C 1
ATOM 2079 O O . ALA A 1 260 ? -23.704 5.184 26.265 1.00 83.75 260 ALA A O 1
ATOM 2080 N N . ALA A 1 261 ? -24.019 6.134 24.249 1.00 83.88 261 ALA A N 1
ATOM 2081 C CA . ALA A 1 261 ? -25.224 5.375 23.925 1.00 83.88 261 ALA A CA 1
ATOM 2082 C C . ALA A 1 261 ? -24.961 3.860 23.890 1.00 83.88 261 ALA A C 1
ATOM 2084 O O . ALA A 1 261 ? -25.752 3.078 24.417 1.00 83.88 261 ALA A O 1
ATOM 2085 N N . ARG A 1 262 ? -23.824 3.438 23.325 1.00 81.44 262 ARG A N 1
ATOM 2086 C CA . ARG A 1 262 ? -23.440 2.025 23.257 1.00 81.44 262 ARG A CA 1
ATOM 2087 C C . ARG A 1 262 ? -23.160 1.427 24.632 1.00 81.44 262 ARG A C 1
ATOM 2089 O O . ARG A 1 262 ? -23.646 0.338 24.926 1.00 81.44 262 ARG A O 1
ATOM 2096 N N . PHE A 1 263 ? -22.384 2.109 25.473 1.00 79.88 263 PHE A N 1
ATOM 2097 C CA . PHE A 1 263 ? -22.101 1.613 26.822 1.00 79.88 263 PHE A CA 1
ATOM 2098 C C . PHE A 1 263 ? -23.374 1.529 27.668 1.00 79.88 263 PHE A C 1
ATOM 2100 O O . PHE A 1 263 ? -23.541 0.567 28.414 1.00 79.88 263 PHE A O 1
ATOM 2107 N N . ALA A 1 264 ? -24.308 2.470 27.492 1.00 78.56 264 ALA A N 1
ATOM 2108 C CA . ALA A 1 264 ? -25.619 2.401 28.128 1.00 78.56 264 ALA A CA 1
ATOM 2109 C C . ALA A 1 264 ? -26.442 1.185 27.654 1.00 78.56 264 ALA A C 1
ATOM 2111 O O . ALA A 1 264 ? -27.051 0.506 28.476 1.00 78.56 264 ALA A O 1
ATOM 2112 N N . GLN A 1 265 ? -26.426 0.863 26.355 1.00 77.75 265 GLN A N 1
ATOM 2113 C CA . GLN A 1 265 ? -27.100 -0.328 25.812 1.00 77.75 265 GLN A CA 1
ATOM 2114 C C . GLN A 1 265 ? -26.467 -1.640 26.295 1.00 77.75 265 GLN A C 1
ATOM 2116 O O . GLN A 1 265 ? -27.182 -2.572 26.660 1.00 77.75 265 GLN A O 1
ATOM 2121 N N . ALA A 1 266 ? -25.134 -1.708 26.342 1.00 73.38 266 ALA A N 1
ATOM 2122 C CA . ALA A 1 266 ? -24.412 -2.875 26.842 1.00 73.38 266 ALA A CA 1
ATOM 2123 C C . ALA A 1 266 ? -24.694 -3.128 28.334 1.00 73.38 266 ALA A C 1
ATOM 2125 O O . ALA A 1 266 ? -24.850 -4.274 28.732 1.00 73.38 266 ALA A O 1
ATOM 2126 N N . ALA A 1 267 ? -24.830 -2.071 29.142 1.00 70.12 267 ALA A N 1
ATOM 2127 C CA . ALA A 1 267 ? -25.206 -2.179 30.554 1.00 70.12 267 ALA A CA 1
ATOM 2128 C C . ALA A 1 267 ? -26.678 -2.585 30.775 1.00 70.12 267 ALA A C 1
ATOM 2130 O O . ALA A 1 267 ? -27.029 -3.046 31.858 1.00 70.12 267 ALA A O 1
ATOM 2131 N N . ALA A 1 268 ? -27.538 -2.406 29.768 1.00 69.56 268 ALA A N 1
ATOM 2132 C CA . ALA A 1 268 ? -28.962 -2.743 29.818 1.00 69.56 268 ALA A CA 1
ATOM 2133 C C . ALA A 1 268 ? -29.290 -4.144 29.267 1.00 69.56 268 ALA A C 1
ATOM 2135 O O . ALA A 1 268 ? -30.442 -4.571 29.349 1.00 69.56 268 ALA A O 1
ATOM 2136 N N . THR A 1 269 ? -28.308 -4.851 28.700 1.00 54.81 269 THR A N 1
ATOM 2137 C CA . THR A 1 269 ? -28.484 -6.204 28.158 1.00 54.81 269 THR A CA 1
ATOM 2138 C C . THR A 1 269 ? -27.907 -7.206 29.172 1.00 54.81 269 THR A C 1
ATOM 2140 O O . THR A 1 269 ? -26.699 -7.152 29.397 1.0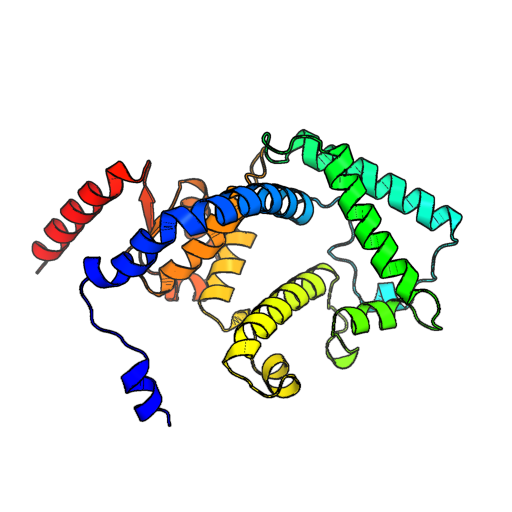0 54.81 269 THR A O 1
ATOM 2143 N N . PRO A 1 270 ? -28.736 -8.036 29.840 1.00 47.31 270 PRO A N 1
ATOM 2144 C CA . PRO A 1 270 ? -28.297 -8.947 30.903 1.00 47.31 270 PRO A CA 1
ATOM 2145 C C . PRO A 1 270 ? -27.405 -10.093 30.413 1.00 47.31 270 PRO A C 1
ATOM 2147 O O . PRO A 1 270 ? -27.561 -10.516 29.243 1.00 47.31 270 PRO A O 1
#

Mean predicted aligned error: 8.06 Å

Radius of gyration: 22.12 Å; Cα contacts (8 Å, |Δi|>4): 229; chains: 1; bounding box: 54×40×60 Å

Foldseek 3Di:
DVVVVVVVVDDDDDPCVVCVVVVVCVVVCVVVVVVVLLVLLLCLLQVPFCLVVFQQPALVVVQVDDDDDPVVVVVVLVSSLVRSLVSCVFAGDPPNPHSSVSSVVVSVVVVVLQVVQVPDPGSSQSSCVVLVHHVVVGDRRQGNNNSVVLSVVLVVVVVVCVPVVDDSVVCSVPDDLCPDLLSLQLVLLVVQQDDDSYRRSCSVVQSNQQSCQLPDQEAEGAPRSVRSLVVSCVPDVSSVVRGHHYHYDPDPVCVVVVVVVVVVVVVVPD

Secondary structure (DSSP, 8-state):
-HHHHHHHH-----HHHHHHHHHHHHHHHHHHHHHHHHHHHHHHHHHH--TT--TT-BHHHHTTSPPPPHHHHHHHHHHHHHHHHHHHHHHB-TT-S-HHHHHHHHHHHHHHHHHHHTTSS-HHHHHHHHTT--GGG--TT-BHHHHHHHHHHHHHHHHHHHHH---HHHHHHH--GGGSHHHHHHHHHHHHS---SSB-THHHHHHHHHGGGGT-SEEEE-HHHHHHHHHHHHH-HHHHHH--EEEE-SSGGGHHHHHHHHHHHHHH--